Protein AF-A0A813IIT9-F1 (afdb_monomer_lite)

Foldseek 3Di:
DDDPLLVCLLVVVPVSNVVCVVLPCLVQQPPADPVRDGSLNNNVVVVPPVSNVLNVQQVVCCVPPVGSDLDPDPVLVVVVVVLVVVVVCCVPPVCVVCCVPCVPVVVVVVVVSVVVVVVSSVVSVDDPVPDPDDPRHNCPVVCPPCNPVLQDLLCNLVSVCVSVVVVLVVVCPPPPPLSVLVVLLVSLVVSLVVLVVVVVVLVVVVPDDPPPDDDPPPPPTSLDPPDSVSSVVSSVVVNVVSVVSNVVSVVVSVVVVVVVCVVVVVPVLVVCVVVLVVCVVDPCSVVDVVCSVPPRD

Structure (mmCIF, N/CA/C/O backbone):
data_AF-A0A813IIT9-F1
#
_entry.id   AF-A0A813IIT9-F1
#
loop_
_atom_site.group_PDB
_atom_site.id
_atom_site.type_symbol
_atom_site.label_atom_id
_atom_site.label_alt_id
_atom_site.label_comp_id
_atom_site.label_asym_id
_atom_site.label_entity_id
_atom_site.label_seq_id
_atom_site.pdbx_PDB_ins_code
_atom_site.Cartn_x
_atom_site.Cartn_y
_atom_site.Cartn_z
_atom_site.occupancy
_atom_site.B_iso_or_equiv
_atom_site.auth_seq_id
_atom_site.auth_comp_id
_atom_site.auth_asym_id
_atom_site.auth_atom_id
_atom_site.pdbx_PDB_model_num
ATOM 1 N N . GLY A 1 1 ? -9.693 -22.237 -2.635 1.00 72.12 1 GLY A N 1
ATOM 2 C CA . GLY A 1 1 ? -10.601 -21.136 -2.228 1.00 72.12 1 GLY A CA 1
ATOM 3 C C . GLY A 1 1 ? -10.451 -19.972 -3.195 1.00 72.12 1 GLY A C 1
ATOM 4 O O . GLY A 1 1 ? -9.500 -19.988 -3.959 1.00 72.12 1 GLY A O 1
ATOM 5 N N . MET A 1 2 ? -11.360 -18.988 -3.200 1.00 73.38 2 MET A N 1
ATOM 6 C CA . MET A 1 2 ? -11.239 -17.797 -4.066 1.00 73.38 2 MET A CA 1
ATOM 7 C C . MET A 1 2 ? -10.461 -16.677 -3.364 1.00 73.38 2 MET A C 1
ATOM 9 O O . MET A 1 2 ? -10.836 -16.265 -2.268 1.00 73.38 2 MET A O 1
ATOM 13 N N . THR A 1 3 ? -9.414 -16.156 -4.006 1.00 82.94 3 THR A N 1
ATOM 14 C CA . THR A 1 3 ? -8.659 -14.993 -3.500 1.00 82.94 3 THR A CA 1
ATOM 15 C C . THR A 1 3 ? -9.329 -13.670 -3.895 1.00 82.94 3 THR A C 1
ATOM 17 O O . THR A 1 3 ? -10.213 -13.633 -4.755 1.00 82.94 3 THR A O 1
ATOM 20 N N . ALA A 1 4 ? -8.904 -12.554 -3.295 1.00 83.69 4 ALA A N 1
ATOM 21 C CA . ALA A 1 4 ? -9.464 -11.230 -3.586 1.00 83.69 4 ALA A CA 1
ATOM 22 C C . ALA A 1 4 ? -9.394 -10.859 -5.083 1.00 83.69 4 ALA A C 1
ATOM 24 O O . ALA A 1 4 ? -10.328 -10.250 -5.609 1.00 83.69 4 ALA A O 1
ATOM 25 N N . ILE A 1 5 ? -8.339 -11.283 -5.793 1.00 86.62 5 ILE A N 1
ATOM 26 C CA . ILE A 1 5 ? -8.187 -11.010 -7.230 1.00 86.62 5 ILE A CA 1
ATOM 27 C C . ILE A 1 5 ? -9.164 -11.832 -8.087 1.00 86.62 5 ILE A C 1
ATOM 29 O O . ILE A 1 5 ? -9.685 -11.311 -9.073 1.00 86.62 5 ILE A O 1
ATOM 33 N N . HIS A 1 6 ? -9.515 -13.057 -7.668 1.00 84.62 6 HIS A N 1
ATOM 34 C CA . HIS A 1 6 ? -10.570 -13.852 -8.314 1.00 84.62 6 HIS A CA 1
ATOM 35 C C . HIS A 1 6 ? -11.928 -13.150 -8.201 1.00 84.62 6 HIS A C 1
ATOM 37 O O . HIS A 1 6 ? -12.656 -13.033 -9.187 1.00 84.62 6 HIS A O 1
ATOM 43 N N . TRP A 1 7 ? -12.251 -12.604 -7.024 1.00 86.69 7 TRP A N 1
ATOM 44 C CA . TRP A 1 7 ? -13.479 -11.833 -6.816 1.00 86.69 7 TRP A CA 1
ATOM 45 C C . TRP A 1 7 ? -13.509 -10.543 -7.636 1.00 86.69 7 TRP A C 1
ATOM 47 O O . TRP A 1 7 ? -14.533 -10.232 -8.252 1.00 86.69 7 TRP A O 1
ATOM 57 N N . ALA A 1 8 ? -12.391 -9.816 -7.690 1.00 87.69 8 ALA A N 1
ATOM 58 C CA . ALA A 1 8 ? -12.266 -8.612 -8.503 1.00 87.69 8 ALA A CA 1
ATOM 59 C C . ALA A 1 8 ? -12.446 -8.920 -9.998 1.00 87.69 8 ALA A C 1
ATOM 61 O O . ALA A 1 8 ? -13.165 -8.189 -10.680 1.00 87.69 8 ALA A O 1
ATOM 62 N N . ALA A 1 9 ? -11.886 -10.029 -10.494 1.00 87.88 9 ALA A N 1
ATOM 63 C CA . ALA A 1 9 ? -12.059 -10.489 -11.871 1.00 87.88 9 ALA A CA 1
ATOM 64 C C . ALA A 1 9 ? -13.505 -10.920 -12.168 1.00 87.88 9 ALA A C 1
ATOM 66 O O . ALA A 1 9 ? -14.088 -10.497 -13.169 1.00 87.88 9 ALA A O 1
ATOM 67 N N . LEU A 1 10 ? -14.119 -11.687 -11.262 1.00 86.19 10 LEU A N 1
ATOM 68 C CA . LEU A 1 10 ? -15.495 -12.170 -11.385 1.00 86.19 10 LEU A CA 1
ATOM 69 C C . LEU A 1 10 ? -16.506 -11.016 -11.421 1.00 86.19 10 LEU A C 1
ATOM 71 O O . LEU A 1 10 ? -17.405 -10.984 -12.263 1.00 86.19 10 LEU A O 1
ATOM 75 N N . LYS A 1 11 ? -16.353 -10.040 -10.520 1.00 85.69 11 LYS A N 1
ATOM 76 C CA . LYS A 1 11 ? -17.180 -8.824 -10.490 1.00 85.69 11 LYS A CA 1
ATOM 77 C C . LYS A 1 11 ? -16.752 -7.805 -11.544 1.00 85.69 11 LYS A C 1
ATOM 79 O O . LYS A 1 11 ? -17.521 -6.906 -11.877 1.00 85.69 11 LYS A O 1
ATOM 84 N N . GLY A 1 12 ? -15.562 -7.971 -12.116 1.00 85.25 12 GLY A N 1
ATOM 85 C CA . GLY A 1 12 ? -14.873 -7.070 -13.038 1.00 85.25 12 GLY A CA 1
ATOM 86 C C . GLY A 1 12 ? -14.740 -5.657 -12.491 1.00 85.25 12 GLY A C 1
ATOM 87 O O . GLY A 1 12 ? -15.134 -4.711 -13.167 1.00 85.25 12 GLY A O 1
ATOM 88 N N . HIS A 1 13 ? -14.246 -5.549 -11.261 1.00 89.19 13 HIS A N 1
ATOM 89 C CA . HIS A 1 13 ? -13.856 -4.292 -10.636 1.00 89.19 13 HIS A CA 1
ATOM 90 C C . HIS A 1 13 ? -12.410 -3.977 -11.014 1.00 89.19 13 HIS A C 1
ATOM 92 O O . HIS A 1 13 ? -11.472 -4.463 -10.388 1.00 89.19 13 HIS A O 1
ATOM 98 N N . GLU A 1 14 ? -12.250 -3.178 -12.065 1.00 85.88 14 GLU A N 1
ATOM 99 C CA . GLU A 1 14 ? -10.958 -2.893 -12.695 1.00 85.88 14 GLU A CA 1
ATOM 100 C C . GLU A 1 14 ? -9.991 -2.199 -11.739 1.00 85.88 14 GLU A C 1
ATOM 102 O O . GLU A 1 14 ? -8.884 -2.688 -11.540 1.00 85.88 14 GLU A O 1
ATOM 107 N N . GLN A 1 15 ? -10.441 -1.136 -11.065 1.00 83.44 15 GLN A N 1
ATOM 108 C CA . GLN A 1 15 ? -9.581 -0.376 -10.153 1.00 83.44 15 GLN A CA 1
ATOM 109 C C . GLN A 1 15 ? -9.121 -1.217 -8.957 1.00 83.44 15 GLN A C 1
ATOM 111 O O . GLN A 1 15 ? -8.001 -1.074 -8.476 1.00 83.44 15 GLN A O 1
ATOM 116 N N . VAL A 1 16 ? -9.987 -2.112 -8.473 1.00 84.31 16 VAL A N 1
ATOM 117 C CA . VAL A 1 16 ? -9.660 -3.003 -7.354 1.00 84.31 16 VAL A CA 1
ATOM 118 C C . VAL A 1 16 ? -8.644 -4.049 -7.798 1.00 84.31 16 VAL A C 1
ATOM 120 O O . VAL A 1 16 ? -7.700 -4.323 -7.068 1.00 84.31 16 VAL A O 1
ATOM 123 N N . ALA A 1 17 ? -8.802 -4.609 -8.998 1.00 85.31 17 ALA A N 1
ATOM 124 C CA . ALA A 1 17 ? -7.841 -5.557 -9.544 1.00 85.31 17 ALA A CA 1
ATOM 125 C C . ALA A 1 17 ? -6.466 -4.910 -9.767 1.00 85.31 17 ALA A C 1
ATOM 127 O O . ALA A 1 17 ? -5.463 -5.507 -9.398 1.00 85.31 17 ALA A O 1
ATOM 128 N N . GLU A 1 18 ? -6.411 -3.691 -10.310 1.00 82.12 18 GLU A N 1
ATOM 129 C CA . GLU A 1 18 ? -5.154 -2.949 -10.484 1.00 82.12 18 GLU A CA 1
ATOM 130 C C . GLU A 1 18 ? -4.467 -2.658 -9.153 1.00 82.12 18 GLU A C 1
ATOM 132 O O . GLU A 1 18 ? -3.283 -2.944 -8.998 1.00 82.12 18 GLU A O 1
ATOM 137 N N . MET A 1 19 ? -5.220 -2.180 -8.163 1.00 81.50 19 MET A N 1
ATOM 138 C CA . MET A 1 19 ? -4.689 -1.962 -6.820 1.00 81.50 19 MET A CA 1
ATOM 139 C C . MET A 1 19 ? -4.134 -3.261 -6.214 1.00 81.50 19 MET A C 1
ATOM 141 O O . MET A 1 19 ? -3.054 -3.256 -5.632 1.00 81.50 19 MET A O 1
ATOM 145 N N . LEU A 1 20 ? -4.828 -4.391 -6.379 1.00 80.50 20 LEU A N 1
ATOM 146 C CA . LEU A 1 20 ? -4.347 -5.688 -5.895 1.00 80.50 20 LEU A CA 1
ATOM 147 C C . LEU A 1 20 ? -3.052 -6.125 -6.599 1.00 80.50 20 LEU A C 1
ATOM 149 O O . LEU A 1 20 ? -2.147 -6.647 -5.945 1.00 80.50 20 LEU A O 1
ATOM 153 N N . LEU A 1 21 ? -2.933 -5.890 -7.908 1.00 79.44 21 LEU A N 1
ATOM 154 C CA . LEU A 1 21 ? -1.702 -6.154 -8.659 1.00 79.44 21 LEU A CA 1
ATOM 155 C C . LEU A 1 21 ? -0.545 -5.279 -8.162 1.00 79.44 21 LEU A C 1
ATOM 157 O O . LEU A 1 21 ? 0.554 -5.791 -7.955 1.00 79.44 21 LEU A O 1
ATOM 161 N N . ASP A 1 22 ? -0.804 -3.997 -7.895 1.00 73.12 22 ASP A N 1
ATOM 162 C CA . ASP A 1 22 ? 0.189 -3.058 -7.362 1.00 73.12 22 ASP A CA 1
ATOM 163 C C . ASP A 1 22 ? 0.720 -3.494 -5.987 1.00 73.12 22 ASP A C 1
ATOM 165 O O . ASP A 1 22 ? 1.901 -3.299 -5.681 1.00 73.12 22 ASP A O 1
ATOM 169 N N . VAL A 1 23 ? -0.133 -4.125 -5.176 1.00 70.62 23 VAL A N 1
ATOM 170 C CA . VAL A 1 23 ? 0.198 -4.672 -3.848 1.00 70.62 23 VAL A CA 1
ATOM 171 C C . VAL A 1 23 ? 0.996 -5.983 -3.932 1.00 70.62 23 VAL A C 1
ATOM 173 O O . VAL A 1 23 ? 1.542 -6.444 -2.933 1.00 70.62 23 VAL A O 1
ATOM 176 N N . GLY A 1 24 ? 1.155 -6.566 -5.121 1.00 69.06 24 GLY A N 1
ATOM 177 C CA . GLY A 1 24 ? 1.941 -7.784 -5.316 1.00 69.06 24 GLY A CA 1
ATOM 178 C C . GLY A 1 24 ? 1.105 -9.058 -5.379 1.00 69.06 24 GLY A C 1
ATOM 179 O O . GLY A 1 24 ? 1.658 -10.144 -5.255 1.00 69.06 24 GLY A O 1
ATOM 180 N N . ALA A 1 25 ? -0.200 -8.965 -5.652 1.00 71.19 25 ALA A N 1
ATOM 181 C CA . ALA A 1 25 ? -1.034 -10.136 -5.943 1.00 71.19 25 ALA A CA 1
ATOM 182 C C . ALA A 1 25 ? -0.732 -10.780 -7.315 1.00 71.19 25 ALA A C 1
ATOM 184 O O . ALA A 1 25 ? -1.555 -11.523 -7.844 1.00 71.19 25 ALA A O 1
ATOM 185 N N . VAL A 1 26 ? 0.416 -10.480 -7.924 1.00 70.88 26 VAL A N 1
ATOM 186 C CA . VAL A 1 26 ? 0.742 -10.916 -9.288 1.00 70.88 26 VAL A CA 1
ATOM 187 C C . VAL A 1 26 ? 1.113 -12.397 -9.317 1.00 70.88 26 VAL A C 1
ATOM 189 O O . VAL A 1 26 ? 0.678 -13.107 -10.214 1.00 70.88 26 VAL A O 1
ATOM 192 N N . GLU A 1 27 ? 1.759 -12.905 -8.266 1.00 70.44 27 GLU A N 1
ATOM 193 C CA . GLU A 1 27 ? 2.006 -14.346 -8.086 1.00 70.44 27 GLU A CA 1
ATOM 194 C C . GLU A 1 27 ? 0.705 -15.156 -7.943 1.00 70.44 27 GLU A C 1
ATOM 196 O O . GLU A 1 27 ? 0.655 -16.339 -8.266 1.00 70.44 27 GLU A O 1
ATOM 201 N N . LEU A 1 28 ? -0.385 -14.508 -7.516 1.00 74.44 28 LEU A N 1
ATOM 202 C CA . LEU A 1 28 ? -1.701 -15.132 -7.364 1.00 74.44 28 LEU A CA 1
ATOM 203 C C . LEU A 1 28 ? -2.490 -15.204 -8.682 1.00 74.44 28 LEU A C 1
ATOM 205 O O . LEU A 1 28 ? -3.610 -15.715 -8.678 1.00 74.44 28 LEU A O 1
ATOM 209 N N . LEU A 1 29 ? -1.948 -14.695 -9.796 1.00 79.94 29 LEU A N 1
ATOM 210 C CA . LEU A 1 29 ? -2.592 -14.781 -11.113 1.00 79.94 29 LEU A CA 1
ATOM 211 C C . LEU A 1 29 ? -2.565 -16.195 -11.701 1.00 79.94 29 LEU A C 1
ATOM 213 O O . LEU A 1 29 ? -3.466 -16.541 -12.466 1.00 79.94 29 LEU A O 1
ATOM 217 N N . ASP A 1 30 ? -1.571 -17.001 -11.330 1.00 80.62 30 ASP A N 1
ATOM 218 C CA . ASP A 1 30 ? -1.413 -18.371 -11.830 1.00 80.62 30 ASP A CA 1
ATOM 219 C C . ASP A 1 30 ? -2.082 -19.410 -10.915 1.00 80.62 30 ASP A C 1
ATOM 221 O O . ASP A 1 30 ? -2.209 -20.581 -11.275 1.00 80.62 30 ASP A O 1
ATOM 225 N N . VAL A 1 31 ? -2.542 -18.986 -9.734 1.00 80.69 31 VAL A N 1
ATOM 226 C CA . VAL A 1 31 ? -3.179 -19.865 -8.750 1.00 80.69 31 VAL A CA 1
ATOM 227 C C . VAL A 1 31 ? -4.651 -20.074 -9.121 1.00 80.69 31 VAL A C 1
ATOM 229 O O . VAL A 1 31 ? -5.384 -19.089 -9.216 1.00 80.69 31 VAL A O 1
ATOM 232 N N . PRO A 1 32 ? -5.115 -21.324 -9.298 1.00 81.25 32 PRO A N 1
ATOM 233 C CA . PRO A 1 32 ? -6.516 -21.607 -9.584 1.00 81.25 32 PRO A CA 1
ATOM 234 C C . PRO A 1 32 ? -7.401 -21.480 -8.337 1.00 81.25 32 PRO A C 1
ATOM 236 O O . PRO A 1 32 ? -6.974 -21.742 -7.206 1.00 81.25 32 PRO A O 1
ATOM 239 N N . ASP A 1 33 ? -8.667 -21.123 -8.545 1.00 81.12 33 ASP A N 1
ATOM 240 C CA . ASP A 1 33 ? -9.680 -21.133 -7.495 1.00 81.12 33 ASP A CA 1
ATOM 241 C C . ASP A 1 33 ? -10.191 -22.551 -7.160 1.00 81.12 33 ASP A C 1
ATOM 243 O O . ASP A 1 33 ? -9.679 -23.571 -7.620 1.00 81.12 33 ASP A O 1
ATOM 247 N N . ALA A 1 34 ? -11.223 -22.635 -6.312 1.00 76.19 34 ALA A N 1
ATOM 248 C CA . ALA A 1 34 ? -11.840 -23.912 -5.939 1.00 76.19 34 ALA A CA 1
ATOM 249 C C . ALA A 1 34 ? -12.567 -24.620 -7.102 1.00 76.19 34 ALA A C 1
ATOM 251 O O . ALA A 1 34 ? -12.833 -25.815 -7.003 1.00 76.19 34 ALA A O 1
ATOM 252 N N . ALA A 1 35 ? -12.897 -23.897 -8.173 1.00 77.88 35 ALA A N 1
ATOM 253 C CA . ALA A 1 35 ? -13.472 -24.443 -9.396 1.00 77.88 35 ALA A CA 1
ATOM 254 C C . ALA A 1 35 ? -12.396 -24.800 -10.442 1.00 77.88 35 ALA A C 1
ATOM 256 O O . ALA A 1 35 ? -12.731 -25.378 -11.473 1.00 77.88 35 ALA A O 1
ATOM 257 N N . GLY A 1 36 ? -11.119 -24.502 -10.172 1.00 83.56 36 GLY A N 1
ATOM 258 C CA . GLY A 1 36 ? -10.014 -24.686 -11.112 1.00 83.56 36 GLY A CA 1
ATOM 259 C C . GLY A 1 36 ? -9.818 -23.511 -12.076 1.00 83.56 36 GLY A C 1
ATOM 260 O O . GLY A 1 36 ? -8.966 -23.594 -12.959 1.00 83.56 36 GLY A O 1
ATOM 261 N N . ASP A 1 37 ? -10.576 -22.424 -11.920 1.00 85.75 37 ASP A N 1
ATOM 262 C CA . ASP A 1 37 ? -10.509 -21.252 -12.788 1.00 85.75 37 ASP A CA 1
ATOM 263 C C . ASP A 1 37 ? -9.445 -20.273 -12.277 1.00 85.75 37 ASP A C 1
ATOM 265 O O . ASP A 1 37 ? -9.405 -19.930 -11.095 1.00 85.75 37 ASP A O 1
ATOM 269 N N . THR A 1 38 ? -8.602 -19.765 -13.178 1.00 88.31 38 THR A N 1
ATOM 270 C CA . THR A 1 38 ? -7.680 -18.665 -12.859 1.00 88.31 38 THR A CA 1
ATOM 271 C C . THR A 1 38 ? -8.392 -17.309 -12.961 1.00 88.31 38 THR A C 1
ATOM 273 O O . THR A 1 38 ? -9.403 -17.180 -13.669 1.00 88.31 38 THR A O 1
ATOM 276 N N . PRO A 1 39 ? -7.863 -16.235 -12.341 1.00 87.06 39 PRO A N 1
ATOM 277 C CA . PRO A 1 39 ? -8.445 -14.893 -12.434 1.00 87.06 39 PRO A CA 1
ATOM 278 C C . PRO A 1 39 ? -8.595 -14.415 -13.886 1.00 87.06 39 PRO A C 1
ATOM 280 O O . PRO A 1 39 ? -9.538 -13.695 -14.218 1.00 87.06 39 PRO A O 1
ATOM 283 N N . ILE A 1 40 ? -7.701 -14.863 -14.772 1.00 89.06 40 ILE A N 1
ATOM 284 C CA . ILE A 1 40 ? -7.736 -14.568 -16.208 1.00 89.06 40 ILE A CA 1
ATOM 285 C C . ILE A 1 40 ? -8.942 -15.239 -16.869 1.00 89.06 40 ILE A C 1
ATOM 287 O O . ILE A 1 40 ? -9.679 -14.582 -17.606 1.00 89.06 40 ILE A O 1
ATOM 291 N N . VAL A 1 41 ? -9.195 -16.519 -16.573 1.00 89.19 41 VAL A N 1
ATOM 292 C CA . VAL A 1 41 ? -10.367 -17.251 -17.084 1.00 89.19 41 VAL A CA 1
ATOM 293 C C . VAL A 1 41 ? -11.663 -16.604 -16.587 1.00 89.19 41 VAL A C 1
ATOM 295 O O . VAL A 1 41 ? -12.597 -16.398 -17.368 1.00 89.19 41 VAL A O 1
ATOM 298 N N . LEU A 1 42 ? -11.701 -16.176 -15.322 1.00 88.19 42 LEU A N 1
ATOM 299 C CA . LEU A 1 42 ? -12.836 -15.443 -14.757 1.00 88.19 42 LEU A CA 1
ATOM 300 C C . LEU A 1 42 ? -13.084 -14.105 -15.474 1.00 88.19 42 LEU A C 1
ATOM 302 O O . LEU A 1 42 ? -14.227 -13.803 -15.835 1.00 88.19 42 LEU A O 1
ATOM 306 N N . ALA A 1 43 ? -12.029 -13.329 -15.738 1.00 89.56 43 ALA A N 1
ATOM 307 C CA . ALA A 1 43 ? -12.121 -12.066 -16.473 1.00 89.56 43 ALA A CA 1
ATOM 308 C C . ALA A 1 43 ? -12.564 -12.273 -17.935 1.00 89.56 43 ALA A C 1
ATOM 310 O O . ALA A 1 43 ? -13.395 -11.512 -18.448 1.00 89.56 43 ALA A O 1
ATOM 311 N N . MET A 1 44 ? -12.081 -13.341 -18.582 1.00 89.19 44 MET A N 1
ATOM 312 C CA . MET A 1 44 ? -12.493 -13.755 -19.928 1.00 89.19 44 MET A CA 1
ATOM 313 C C . MET A 1 44 ? -13.976 -14.120 -19.980 1.00 89.19 44 MET A C 1
ATOM 315 O O . MET A 1 44 ? -14.696 -13.663 -20.870 1.00 89.19 44 MET A O 1
ATOM 319 N N . ARG A 1 45 ? -14.467 -14.874 -18.991 1.00 87.38 45 ARG A N 1
ATOM 320 C CA . ARG A 1 45 ? -15.884 -15.249 -18.879 1.00 87.38 45 ARG A CA 1
ATOM 321 C C . ARG A 1 45 ? -16.788 -14.027 -18.712 1.00 87.38 45 ARG A C 1
ATOM 323 O O . ARG A 1 45 ? -17.861 -13.972 -19.311 1.00 87.38 45 ARG A O 1
ATOM 330 N N . LYS A 1 46 ? -16.328 -13.009 -17.975 1.00 86.62 46 LYS A N 1
ATOM 331 C CA . LYS A 1 46 ? -17.021 -11.714 -17.846 1.00 86.62 46 LYS A CA 1
ATOM 332 C C . LYS A 1 46 ? -16.901 -10.829 -19.102 1.00 86.62 46 LYS A C 1
ATOM 334 O O . LYS A 1 46 ? -17.521 -9.769 -19.162 1.00 86.62 46 LYS A O 1
ATOM 339 N N . LYS A 1 47 ? -16.109 -11.238 -20.102 1.00 87.44 47 LYS A N 1
ATOM 340 C CA . LYS A 1 47 ? -15.773 -10.471 -21.316 1.00 87.44 47 LYS A CA 1
ATOM 341 C C . LYS A 1 47 ? -15.109 -9.119 -21.024 1.00 87.44 47 LYS A C 1
ATOM 343 O O . LYS A 1 47 ? -15.192 -8.204 -21.844 1.00 87.44 47 LYS A O 1
ATOM 348 N N . ASN A 1 48 ? -14.425 -8.985 -19.884 1.00 87.62 48 ASN A N 1
ATOM 349 C CA . ASN A 1 48 ? -13.691 -7.764 -19.577 1.00 87.62 48 ASN A CA 1
ATOM 350 C C . ASN A 1 48 ? -12.296 -7.801 -20.220 1.00 87.62 48 ASN A C 1
ATOM 352 O O . ASN A 1 48 ? -11.328 -8.270 -19.625 1.00 87.62 48 ASN A O 1
ATOM 356 N N . ARG A 1 49 ? -12.205 -7.286 -21.450 1.00 87.75 49 ARG A N 1
ATOM 357 C CA . ARG A 1 49 ? -10.957 -7.228 -22.230 1.00 87.75 49 ARG A CA 1
ATOM 358 C C . ARG A 1 49 ? -9.851 -6.432 -21.541 1.00 87.75 49 ARG A C 1
ATOM 360 O O . ARG A 1 49 ? -8.686 -6.778 -21.702 1.00 87.75 49 ARG A O 1
ATOM 367 N N . TYR A 1 50 ? -10.215 -5.387 -20.800 1.00 88.44 50 TYR A N 1
ATOM 368 C CA . TYR A 1 50 ? -9.251 -4.533 -20.117 1.00 88.44 50 TYR A CA 1
ATOM 369 C C . TYR A 1 50 ? -8.492 -5.318 -19.044 1.00 88.44 50 TYR A C 1
ATOM 371 O O . TYR A 1 50 ? -7.266 -5.359 -19.071 1.00 88.44 50 TYR A O 1
ATOM 379 N N . LEU A 1 51 ? -9.223 -6.035 -18.183 1.00 87.25 51 LEU A N 1
ATOM 380 C CA . LEU A 1 51 ? -8.637 -6.877 -17.132 1.00 87.25 51 LEU A CA 1
ATOM 381 C C . LEU A 1 51 ? -7.774 -8.010 -17.677 1.00 87.25 51 LEU A C 1
ATOM 383 O O . LEU A 1 51 ? -6.718 -8.313 -17.138 1.00 87.25 51 LEU A O 1
ATOM 387 N N . VAL A 1 52 ? -8.212 -8.640 -18.762 1.00 88.94 52 VAL A N 1
ATOM 388 C CA . VAL A 1 52 ? -7.431 -9.708 -19.394 1.00 88.94 52 VAL A CA 1
ATOM 389 C C . VAL A 1 52 ? -6.104 -9.154 -19.908 1.00 88.94 52 VAL A C 1
ATOM 391 O O . VAL A 1 52 ? -5.052 -9.759 -19.708 1.00 88.94 52 VAL A O 1
ATOM 394 N N . MET A 1 53 ? -6.143 -7.976 -20.536 1.00 87.00 53 MET A N 1
ATOM 395 C CA . MET A 1 53 ? -4.939 -7.329 -21.037 1.00 87.00 53 MET A CA 1
ATOM 396 C C . MET A 1 53 ? -4.025 -6.869 -19.898 1.00 87.00 53 MET A C 1
ATOM 398 O O . MET A 1 53 ? -2.811 -7.019 -20.018 1.00 87.00 53 MET A O 1
ATOM 402 N N . SER A 1 54 ? -4.572 -6.357 -18.790 1.00 84.69 54 SER A N 1
ATOM 403 C CA . SER A 1 54 ? -3.771 -5.954 -17.631 1.00 84.69 54 SER A CA 1
ATOM 404 C C . SER A 1 54 ? -3.120 -7.152 -16.933 1.00 84.69 54 SER A C 1
ATOM 406 O O . SER A 1 54 ? -1.928 -7.090 -16.642 1.00 84.69 54 SER A O 1
ATOM 408 N N . PHE A 1 55 ? -3.831 -8.270 -16.760 1.00 87.69 55 PHE A N 1
ATOM 409 C CA . PHE A 1 55 ? -3.267 -9.491 -16.175 1.00 87.69 55 PHE A CA 1
ATOM 410 C C . PHE A 1 55 ? -2.138 -10.081 -17.024 1.00 87.69 55 PHE A C 1
ATOM 412 O O . PHE A 1 55 ? -1.051 -10.321 -16.502 1.00 87.69 55 PHE A O 1
ATOM 419 N N . HIS A 1 56 ? -2.338 -10.235 -18.337 1.00 87.44 56 HIS A N 1
ATOM 420 C CA . HIS A 1 56 ? -1.275 -10.724 -19.221 1.00 87.44 56 HIS A CA 1
ATOM 421 C C . HIS A 1 56 ? -0.089 -9.767 -19.305 1.00 87.44 56 HIS A C 1
ATOM 423 O O . HIS A 1 56 ? 1.060 -10.206 -19.345 1.00 87.44 56 HIS A O 1
ATOM 429 N N . LYS A 1 57 ? -0.351 -8.455 -19.300 1.00 83.94 57 LYS A N 1
ATOM 430 C CA . LYS A 1 57 ? 0.701 -7.445 -19.219 1.00 83.94 57 LYS A CA 1
ATOM 431 C C . LYS A 1 57 ? 1.535 -7.661 -17.952 1.00 83.94 57 LYS A C 1
ATOM 433 O O . LYS A 1 57 ? 2.751 -7.764 -18.057 1.00 83.94 57 LYS A O 1
ATOM 438 N N . CYS A 1 58 ? 0.906 -7.771 -16.784 1.00 79.31 58 CYS A N 1
ATOM 439 C CA . CYS A 1 58 ? 1.612 -7.980 -15.520 1.00 79.31 58 CYS A CA 1
ATOM 440 C C . CYS A 1 58 ? 2.402 -9.297 -15.486 1.00 79.31 58 CYS A C 1
ATOM 442 O O . CYS A 1 58 ? 3.550 -9.273 -15.053 1.00 79.31 58 CYS A O 1
ATOM 444 N N . GLN A 1 59 ? 1.858 -10.402 -16.011 1.00 82.81 59 GLN A N 1
ATOM 445 C CA . GLN A 1 59 ? 2.594 -11.670 -16.148 1.00 82.81 59 GLN A CA 1
ATOM 446 C C . GLN A 1 59 ? 3.843 -11.514 -17.026 1.00 82.81 59 GLN A C 1
ATOM 448 O O . GLN A 1 59 ? 4.929 -11.957 -16.659 1.00 82.81 59 GLN A O 1
ATOM 453 N N . LEU A 1 60 ? 3.707 -10.845 -18.175 1.00 81.31 60 LEU A N 1
ATOM 454 C CA . LEU A 1 60 ? 4.820 -10.616 -19.093 1.00 81.31 60 LEU A CA 1
ATOM 455 C C . LEU A 1 60 ? 5.911 -9.749 -18.449 1.00 81.31 60 LEU A C 1
ATOM 457 O O . LEU A 1 60 ? 7.095 -10.052 -18.581 1.00 81.31 60 LEU A O 1
ATOM 461 N N . PHE A 1 61 ? 5.525 -8.682 -17.745 1.00 75.56 61 PHE A N 1
ATOM 462 C CA . PHE A 1 61 ? 6.476 -7.826 -17.033 1.00 75.56 61 PHE A CA 1
ATOM 463 C C . PHE A 1 61 ? 7.170 -8.574 -15.893 1.00 75.56 61 PHE A C 1
ATOM 465 O O . PHE A 1 61 ? 8.389 -8.465 -15.765 1.00 75.56 61 PHE A O 1
ATOM 472 N N . GLN A 1 62 ? 6.433 -9.385 -15.130 1.00 76.50 62 GLN A N 1
ATOM 473 C CA . GLN A 1 62 ? 7.017 -10.218 -14.082 1.00 76.50 62 GLN A CA 1
ATOM 474 C C . GLN A 1 62 ? 8.008 -11.234 -14.660 1.00 76.50 62 GLN A C 1
ATOM 476 O O . GLN A 1 62 ? 9.095 -11.391 -14.112 1.00 76.50 62 GLN A O 1
ATOM 481 N N . PHE A 1 63 ? 7.690 -11.857 -15.796 1.00 77.25 63 PHE A N 1
ATOM 482 C CA . PHE A 1 63 ? 8.593 -12.785 -16.476 1.00 77.25 63 PHE A CA 1
ATOM 483 C C . PHE A 1 63 ? 9.855 -12.101 -17.030 1.00 77.25 63 PHE A C 1
ATOM 485 O O . PHE A 1 63 ? 10.954 -12.627 -16.886 1.00 77.25 63 PHE A O 1
ATOM 492 N N . LEU A 1 64 ? 9.719 -10.926 -17.656 1.00 71.62 64 LEU A N 1
ATOM 493 C CA . LEU A 1 64 ? 10.840 -10.222 -18.294 1.00 71.62 64 LEU A CA 1
ATOM 494 C C . LEU A 1 64 ? 11.758 -9.501 -17.302 1.00 71.62 64 LEU A C 1
ATOM 496 O O . LEU A 1 64 ? 12.972 -9.488 -17.487 1.00 71.62 64 LEU A O 1
ATOM 500 N N . PHE A 1 65 ? 11.183 -8.852 -16.290 1.00 68.62 65 PHE A N 1
ATOM 501 C CA . PHE A 1 65 ? 11.897 -7.914 -15.419 1.00 68.62 65 PHE A CA 1
ATOM 502 C C . PHE A 1 65 ? 11.887 -8.328 -13.943 1.00 68.62 65 PHE A C 1
ATOM 504 O O . PHE A 1 65 ? 12.436 -7.607 -13.111 1.00 68.62 65 PHE A O 1
ATOM 511 N N . GLY A 1 66 ? 11.242 -9.447 -13.588 1.00 64.88 66 GLY A N 1
ATOM 512 C CA . GLY A 1 66 ? 11.092 -9.885 -12.196 1.00 64.88 66 GLY A CA 1
ATOM 513 C C . GLY A 1 66 ? 10.194 -8.972 -11.351 1.00 64.88 66 GLY A C 1
ATOM 514 O O . GLY A 1 66 ? 10.157 -9.109 -10.132 1.00 64.88 66 GLY A O 1
ATOM 515 N N . ARG A 1 67 ? 9.488 -8.013 -11.970 1.00 64.06 67 ARG A N 1
ATOM 516 C CA . ARG A 1 67 ? 8.580 -7.065 -11.306 1.00 64.06 67 ARG A CA 1
ATOM 517 C C . ARG A 1 67 ? 7.323 -6.836 -12.147 1.00 64.06 67 ARG A C 1
ATOM 519 O O . ARG A 1 67 ? 7.421 -6.787 -13.370 1.00 64.06 67 ARG A O 1
ATOM 526 N N . PRO A 1 68 ? 6.154 -6.637 -11.518 1.00 60.22 68 PRO A N 1
ATOM 527 C CA . PRO A 1 68 ? 4.891 -6.530 -12.246 1.00 60.22 68 PRO A CA 1
ATOM 528 C C . PRO A 1 68 ? 4.682 -5.196 -12.979 1.00 60.22 68 PRO A C 1
ATOM 530 O O . PRO A 1 68 ? 3.870 -5.119 -13.903 1.00 60.22 68 PRO A O 1
ATOM 533 N N . HIS A 1 69 ? 5.425 -4.149 -12.611 1.00 63.53 69 HIS A N 1
ATOM 534 C CA . HIS A 1 69 ? 5.340 -2.808 -13.189 1.00 63.53 69 HIS A CA 1
ATOM 535 C C . HIS A 1 69 ? 6.738 -2.188 -13.343 1.00 63.53 69 HIS A C 1
ATOM 537 O O . HIS A 1 69 ? 7.515 -2.133 -12.394 1.00 63.53 69 HIS A O 1
ATOM 543 N N . LEU A 1 70 ? 7.056 -1.698 -14.549 1.00 58.16 70 LEU A N 1
ATOM 544 C CA . LEU A 1 70 ? 8.310 -0.980 -14.836 1.00 58.16 70 LEU A CA 1
ATOM 545 C C . LEU A 1 70 ? 8.259 0.459 -14.291 1.00 58.16 70 LEU A C 1
ATOM 547 O O . LEU A 1 70 ? 9.216 0.971 -13.724 1.00 58.16 70 LEU A O 1
ATOM 551 N N . SER A 1 71 ? 7.107 1.111 -14.462 1.00 62.41 71 SER A N 1
ATOM 552 C CA . SER A 1 71 ? 6.772 2.408 -13.876 1.00 62.41 71 SER A CA 1
ATOM 553 C C . SER A 1 71 ? 5.250 2.589 -13.860 1.00 62.41 71 SER A C 1
ATOM 555 O O . SER A 1 71 ? 4.561 2.178 -14.800 1.00 62.41 71 SER A O 1
ATOM 557 N N . HIS A 1 72 ? 4.720 3.206 -12.798 1.00 62.59 72 HIS A N 1
ATOM 558 C CA . HIS A 1 72 ? 3.286 3.539 -12.683 1.00 62.59 72 HIS A CA 1
ATOM 559 C C . HIS A 1 72 ? 2.899 4.670 -13.656 1.00 62.59 72 HIS A C 1
ATOM 561 O O . HIS A 1 72 ? 1.794 4.719 -14.189 1.00 62.59 72 HIS A O 1
ATOM 567 N N . ASN A 1 73 ? 3.863 5.538 -13.980 1.00 67.75 73 ASN A N 1
ATOM 568 C CA . ASN A 1 73 ? 3.672 6.673 -14.874 1.00 67.75 73 ASN A CA 1
ATOM 569 C C . ASN A 1 73 ? 3.634 6.242 -16.345 1.00 67.75 73 ASN A C 1
ATOM 571 O O . ASN A 1 73 ? 4.630 5.785 -16.908 1.00 67.75 73 ASN A O 1
ATOM 575 N N . HIS A 1 74 ? 2.513 6.505 -17.017 1.00 70.00 74 HIS A N 1
ATOM 576 C CA . HIS A 1 74 ? 2.365 6.247 -18.453 1.00 70.00 74 HIS A CA 1
ATOM 577 C C . HIS A 1 74 ? 3.459 6.935 -19.296 1.00 70.00 74 HIS A C 1
ATOM 579 O O . HIS A 1 74 ? 3.979 6.351 -20.245 1.00 70.00 74 HIS A O 1
ATOM 585 N N . PHE A 1 75 ? 3.875 8.141 -18.895 1.00 72.62 75 PHE A N 1
ATOM 586 C CA . PHE A 1 75 ? 4.948 8.901 -19.543 1.00 72.62 75 PHE A CA 1
ATOM 587 C C . PHE A 1 75 ? 6.311 8.207 -19.497 1.00 72.62 75 PHE A C 1
ATOM 589 O O . PHE A 1 75 ? 7.057 8.277 -20.469 1.00 72.62 75 PHE A O 1
ATOM 596 N N . ALA A 1 76 ? 6.632 7.518 -18.401 1.00 72.06 76 ALA A N 1
ATOM 597 C CA . ALA A 1 76 ? 7.903 6.813 -18.283 1.00 72.06 76 ALA A CA 1
ATOM 598 C C . ALA A 1 76 ? 7.937 5.593 -19.217 1.00 72.06 76 ALA A C 1
ATOM 600 O O . ALA A 1 76 ? 8.927 5.384 -19.912 1.00 72.06 76 ALA A O 1
ATOM 601 N N . ASN A 1 77 ? 6.824 4.865 -19.346 1.00 73.69 77 ASN A N 1
ATOM 602 C CA . ASN A 1 77 ? 6.714 3.771 -20.316 1.00 73.69 77 ASN A CA 1
ATOM 603 C C . ASN A 1 77 ? 6.780 4.273 -21.776 1.00 73.69 77 ASN A C 1
ATOM 605 O O . ASN A 1 77 ? 7.442 3.655 -22.609 1.00 73.69 77 ASN A O 1
ATOM 609 N N . LEU A 1 78 ? 6.152 5.415 -22.089 1.00 78.25 78 LEU A N 1
ATOM 610 C CA . LEU A 1 78 ? 6.264 6.054 -23.410 1.00 78.25 78 LEU A CA 1
ATOM 611 C C . LEU A 1 78 ? 7.697 6.490 -23.722 1.00 78.25 78 LEU A C 1
ATOM 613 O O . LEU A 1 78 ? 8.153 6.326 -24.851 1.00 78.25 78 LEU A O 1
ATOM 617 N N . PHE A 1 79 ? 8.414 7.012 -22.728 1.00 80.44 79 PHE A N 1
ATOM 618 C CA . PHE A 1 79 ? 9.806 7.421 -22.878 1.00 80.44 79 PHE A CA 1
ATOM 619 C C . PHE A 1 79 ? 10.717 6.236 -23.224 1.00 80.44 79 PHE A C 1
ATOM 621 O O . PHE A 1 79 ? 11.528 6.346 -24.140 1.00 80.44 79 PHE A O 1
ATOM 628 N N . VAL A 1 80 ? 10.526 5.076 -22.585 1.00 76.12 80 VAL A N 1
ATOM 629 C CA . VAL A 1 80 ? 11.241 3.835 -22.946 1.00 76.12 80 VAL A CA 1
ATOM 630 C C . VAL A 1 80 ? 10.928 3.411 -24.369 1.00 76.12 80 VAL A C 1
ATOM 632 O O . VAL A 1 80 ? 11.842 3.107 -25.130 1.00 76.12 80 VAL A O 1
ATOM 635 N N . GLY A 1 81 ? 9.645 3.414 -24.744 1.00 80.69 81 GLY A N 1
ATOM 636 C CA . GLY A 1 81 ? 9.228 3.088 -26.106 1.00 80.69 81 GLY A CA 1
ATOM 637 C C . GLY A 1 81 ? 9.867 4.021 -27.136 1.00 80.69 81 GLY A C 1
ATOM 638 O O . GLY A 1 81 ? 10.364 3.564 -28.163 1.00 80.69 81 GLY A O 1
ATOM 639 N N . PHE A 1 82 ? 9.931 5.318 -26.831 1.00 84.69 82 PHE A N 1
ATOM 640 C CA . PHE A 1 82 ? 10.578 6.315 -27.676 1.00 84.69 82 PHE A CA 1
ATOM 641 C C . PHE A 1 82 ? 12.092 6.096 -27.774 1.00 84.69 82 PHE A C 1
ATOM 643 O O . PHE A 1 82 ? 12.630 6.110 -28.880 1.00 84.69 82 PHE A O 1
ATOM 650 N N . ILE A 1 83 ? 12.792 5.845 -26.664 1.00 82.19 83 ILE A N 1
ATOM 651 C CA . ILE A 1 83 ? 14.229 5.537 -26.690 1.00 82.19 83 ILE A CA 1
ATOM 652 C C . ILE A 1 83 ? 14.495 4.256 -27.487 1.00 82.19 83 ILE A C 1
ATOM 654 O O . ILE A 1 83 ? 15.345 4.265 -28.374 1.00 82.19 83 ILE A O 1
ATOM 658 N N . ALA A 1 84 ? 13.740 3.182 -27.242 1.00 83.19 84 ALA A N 1
ATOM 659 C CA . ALA A 1 84 ? 13.880 1.923 -27.970 1.00 83.19 84 ALA A CA 1
ATOM 660 C C . ALA A 1 84 ? 13.644 2.105 -29.478 1.00 83.19 84 ALA A C 1
ATOM 662 O O . ALA A 1 84 ? 14.400 1.572 -30.291 1.00 83.19 84 ALA A O 1
ATOM 663 N N . PHE A 1 85 ? 12.650 2.914 -29.859 1.00 88.75 85 PHE A N 1
ATOM 664 C CA . PHE A 1 85 ? 12.401 3.273 -31.253 1.00 88.75 85 PHE A CA 1
ATOM 665 C C . PHE A 1 85 ? 13.580 4.038 -31.872 1.00 88.75 85 PHE A C 1
ATOM 667 O O . PHE A 1 85 ? 14.041 3.671 -32.950 1.00 88.75 85 PHE A O 1
ATOM 674 N N . ASN A 1 86 ? 14.123 5.050 -31.185 1.00 85.12 86 ASN A N 1
ATOM 675 C CA . ASN A 1 86 ? 15.282 5.808 -31.672 1.00 85.12 86 ASN A CA 1
ATOM 676 C C . ASN A 1 86 ? 16.536 4.930 -31.811 1.00 85.12 86 ASN A C 1
ATOM 678 O O . ASN A 1 86 ? 17.254 5.047 -32.804 1.00 85.12 86 ASN A O 1
ATOM 682 N N . ILE A 1 87 ? 16.775 4.021 -30.860 1.00 84.44 87 ILE A N 1
ATOM 683 C CA . ILE A 1 87 ? 17.859 3.031 -30.939 1.00 84.44 87 ILE A CA 1
ATOM 684 C C . ILE A 1 87 ? 17.654 2.112 -32.147 1.00 84.44 87 ILE A C 1
ATOM 686 O O . ILE A 1 87 ? 18.592 1.901 -32.912 1.00 84.44 87 ILE A O 1
ATOM 690 N N . GLY A 1 88 ? 16.434 1.612 -32.362 1.00 86.06 88 GLY A N 1
ATOM 691 C CA . GLY A 1 88 ? 16.102 0.759 -33.504 1.00 86.06 88 GLY A CA 1
ATOM 692 C C . GLY A 1 88 ? 16.304 1.458 -34.850 1.00 86.06 88 GLY A C 1
ATOM 693 O O . GLY A 1 88 ? 16.944 0.903 -35.741 1.00 86.06 88 GLY A O 1
ATOM 694 N N . VAL A 1 89 ? 15.826 2.699 -34.989 1.00 87.81 89 VAL A N 1
ATOM 695 C CA . VAL A 1 89 ? 16.018 3.510 -36.205 1.00 87.81 89 VAL A CA 1
ATOM 696 C C . VAL A 1 89 ? 17.500 3.764 -36.459 1.00 87.81 89 VAL A C 1
ATOM 698 O O . VAL A 1 89 ? 17.974 3.585 -37.580 1.00 87.81 89 VAL A O 1
ATOM 701 N N . PHE A 1 90 ? 18.259 4.131 -35.428 1.00 85.19 90 PHE A N 1
ATOM 702 C CA . PHE A 1 90 ? 19.690 4.348 -35.581 1.00 85.19 90 PHE A CA 1
ATOM 703 C C . PHE A 1 90 ? 20.421 3.067 -35.990 1.00 85.19 90 PHE A C 1
ATOM 705 O O . PHE A 1 90 ? 21.197 3.095 -36.940 1.00 85.19 90 PHE A O 1
ATOM 712 N N . ALA A 1 91 ? 20.145 1.943 -35.326 1.00 83.12 91 ALA A N 1
ATOM 713 C CA . ALA A 1 91 ? 20.813 0.672 -35.585 1.00 83.12 91 ALA A CA 1
ATOM 714 C C . ALA A 1 91 ? 20.496 0.098 -36.976 1.00 83.12 91 ALA A C 1
ATOM 716 O O . ALA A 1 91 ? 21.386 -0.447 -37.624 1.00 83.12 91 ALA A O 1
ATOM 717 N N . LEU A 1 92 ? 19.250 0.220 -37.444 1.00 85.06 92 LEU A N 1
ATOM 718 C CA . LEU A 1 92 ? 18.810 -0.393 -38.702 1.00 85.06 92 LEU A CA 1
ATOM 719 C C . LEU A 1 92 ? 18.983 0.516 -39.922 1.00 85.06 92 LEU A C 1
ATOM 721 O O . LEU A 1 92 ? 19.223 0.012 -41.015 1.00 85.06 92 LEU A O 1
ATOM 725 N N . VAL A 1 93 ? 18.854 1.836 -39.757 1.00 85.19 93 VAL A N 1
ATOM 726 C CA . VAL A 1 93 ? 18.813 2.779 -40.888 1.00 85.19 93 VAL A CA 1
ATOM 727 C C . VAL A 1 93 ? 20.097 3.598 -40.997 1.00 85.19 93 VAL A C 1
ATOM 729 O O . VAL A 1 93 ? 20.653 3.712 -42.086 1.00 85.19 93 VAL A O 1
ATOM 732 N N . LEU A 1 94 ? 20.596 4.164 -39.893 1.00 80.06 94 LEU A N 1
ATOM 733 C CA . LEU A 1 94 ? 21.733 5.096 -39.937 1.00 80.06 94 LEU A CA 1
ATOM 734 C C . LEU A 1 94 ? 23.092 4.398 -39.782 1.00 80.06 94 LEU A C 1
ATOM 736 O O . LEU A 1 94 ? 24.037 4.713 -40.508 1.00 80.06 94 LEU A O 1
ATOM 740 N N . ALA A 1 95 ? 23.202 3.446 -38.856 1.00 79.88 95 ALA A N 1
ATOM 741 C CA . ALA A 1 95 ? 24.445 2.750 -38.542 1.00 79.88 95 ALA A CA 1
ATOM 742 C C . ALA A 1 95 ? 25.086 2.046 -39.756 1.00 79.88 95 ALA A C 1
ATOM 744 O O . ALA A 1 95 ? 26.275 2.282 -39.980 1.00 79.88 95 ALA A O 1
ATOM 745 N N . PRO A 1 96 ? 24.367 1.261 -40.589 1.00 82.69 96 PRO A N 1
ATOM 746 C CA . PRO A 1 96 ? 24.992 0.583 -41.728 1.00 82.69 96 PRO A CA 1
ATOM 747 C C . PRO A 1 96 ? 25.539 1.543 -42.799 1.00 82.69 96 PRO A C 1
ATOM 749 O O . PRO A 1 96 ? 26.488 1.189 -43.493 1.00 82.69 96 PRO A O 1
ATOM 752 N N . GLY A 1 97 ? 25.002 2.764 -42.914 1.00 81.25 97 GLY A N 1
ATOM 753 C CA . GLY A 1 97 ? 25.481 3.762 -43.879 1.00 81.25 97 GLY A CA 1
ATOM 754 C C . GLY A 1 97 ? 26.708 4.557 -43.417 1.00 81.25 97 GLY A C 1
ATOM 755 O O . GLY A 1 97 ? 27.501 5.006 -44.242 1.00 81.25 97 GLY A O 1
ATOM 756 N N . ILE A 1 98 ? 26.881 4.734 -42.104 1.00 79.88 98 ILE A N 1
ATOM 757 C CA . ILE A 1 98 ? 27.913 5.613 -41.520 1.00 79.88 98 ILE A CA 1
ATOM 758 C C . ILE A 1 98 ? 29.083 4.805 -40.935 1.00 79.88 98 ILE A C 1
ATOM 760 O O . ILE A 1 98 ? 30.203 5.309 -40.838 1.00 79.88 98 ILE A O 1
ATOM 764 N N . ALA A 1 99 ? 28.861 3.535 -40.578 1.00 75.75 99 ALA A N 1
ATOM 765 C CA . ALA A 1 99 ? 29.867 2.699 -39.924 1.00 75.75 99 ALA A CA 1
ATOM 766 C C . ALA A 1 99 ? 31.151 2.514 -40.752 1.00 75.75 99 ALA A C 1
ATOM 768 O O . ALA A 1 99 ? 32.231 2.413 -40.175 1.00 75.75 99 ALA A O 1
ATOM 769 N N . ALA A 1 100 ? 31.051 2.507 -42.086 1.00 79.50 100 ALA A N 1
ATOM 770 C CA . ALA A 1 100 ? 32.206 2.345 -42.968 1.00 79.50 100 ALA A CA 1
ATOM 771 C C . ALA A 1 100 ? 33.077 3.611 -43.081 1.00 79.50 100 ALA A C 1
ATOM 773 O O . ALA A 1 100 ? 34.282 3.503 -43.289 1.00 79.50 100 ALA A O 1
ATOM 774 N N . SER A 1 101 ? 32.487 4.805 -42.950 1.00 84.12 101 SER A N 1
ATOM 775 C CA . SER A 1 101 ? 33.187 6.086 -43.126 1.00 84.12 101 SER A CA 1
ATOM 776 C C . SER A 1 101 ? 33.696 6.666 -41.807 1.00 84.12 101 SER A C 1
ATOM 778 O O . SER A 1 101 ? 34.826 7.147 -41.738 1.00 84.12 101 SER A O 1
ATOM 780 N N . HIS A 1 102 ? 32.890 6.595 -40.745 1.00 84.25 102 HIS A N 1
ATOM 781 C CA . HIS A 1 102 ? 33.211 7.173 -39.440 1.00 84.25 102 HIS A CA 1
ATOM 782 C C . HIS A 1 102 ? 32.760 6.255 -38.290 1.00 84.25 102 HIS A C 1
ATOM 784 O O . HIS A 1 102 ? 31.785 6.557 -37.592 1.00 84.25 102 HIS A O 1
ATOM 790 N N . PRO A 1 103 ? 33.490 5.154 -38.025 1.00 84.25 103 PRO A N 1
ATOM 791 C CA . PRO A 1 103 ? 33.124 4.194 -36.979 1.00 84.25 103 PRO A CA 1
ATOM 792 C C . PRO A 1 103 ? 33.124 4.813 -35.570 1.00 84.25 103 PRO A C 1
ATOM 794 O O . PRO A 1 103 ? 32.332 4.416 -34.716 1.00 84.25 103 PRO A O 1
ATOM 797 N N . GLY A 1 104 ? 33.959 5.832 -35.328 1.00 86.81 104 GLY A N 1
ATOM 798 C CA . GLY A 1 104 ? 34.035 6.523 -34.038 1.00 86.81 104 GLY A CA 1
ATOM 799 C C . GLY A 1 104 ? 32.732 7.224 -33.638 1.00 86.81 104 GLY A C 1
ATOM 800 O O . GLY A 1 104 ? 32.343 7.169 -32.476 1.00 86.81 104 GLY A O 1
ATOM 801 N N . THR A 1 105 ? 32.016 7.830 -34.588 1.00 85.12 105 THR A N 1
ATOM 802 C CA . THR A 1 105 ? 30.751 8.532 -34.308 1.00 85.12 105 THR A CA 1
ATOM 803 C C . THR A 1 105 ? 29.654 7.557 -33.888 1.00 85.12 105 THR A C 1
ATOM 805 O O . THR A 1 105 ? 28.901 7.834 -32.956 1.00 85.12 105 THR A O 1
ATOM 808 N N . VAL A 1 106 ? 29.596 6.390 -34.538 1.00 85.56 106 VAL A N 1
ATOM 809 C CA . VAL A 1 106 ? 28.644 5.321 -34.201 1.00 85.56 106 VAL A CA 1
ATOM 810 C C . VAL A 1 106 ? 28.936 4.766 -32.807 1.00 85.56 106 VAL A C 1
ATOM 812 O O . VAL A 1 106 ? 28.014 4.617 -32.005 1.00 85.56 106 VAL A O 1
ATOM 815 N N . LEU A 1 107 ? 30.216 4.543 -32.487 1.00 86.31 107 LEU A N 1
ATOM 816 C CA . LEU A 1 107 ? 30.647 4.108 -31.158 1.00 86.31 107 LEU A CA 1
ATOM 817 C C . LEU A 1 107 ? 30.242 5.111 -30.074 1.00 86.31 107 LEU A C 1
ATOM 819 O O . LEU A 1 107 ? 29.539 4.719 -29.148 1.00 86.31 107 LEU A O 1
ATOM 823 N N . TRP A 1 108 ? 30.591 6.395 -30.204 1.00 89.12 108 TRP A N 1
ATOM 824 C CA . TRP A 1 108 ? 30.239 7.415 -29.206 1.00 89.12 108 TRP A CA 1
ATOM 825 C C . TRP A 1 108 ? 28.732 7.575 -29.015 1.00 89.12 108 TRP A C 1
ATOM 827 O O . TRP A 1 108 ? 28.269 7.659 -27.878 1.00 89.12 108 TRP A O 1
ATOM 837 N N . TRP A 1 109 ? 27.960 7.569 -30.103 1.00 86.38 109 TRP A N 1
ATOM 838 C CA . TRP A 1 109 ? 26.502 7.642 -30.024 1.00 86.38 109 TRP A CA 1
ATOM 839 C C . TRP A 1 109 ? 25.915 6.425 -29.297 1.00 86.38 109 TRP A C 1
ATOM 841 O O . TRP A 1 109 ? 25.086 6.582 -28.401 1.00 86.38 109 TRP A O 1
ATOM 851 N N . SER A 1 110 ? 26.393 5.218 -29.623 1.00 86.19 110 SER A N 1
ATOM 852 C CA . SER A 1 110 ? 25.948 3.978 -28.975 1.00 86.19 110 SER A CA 1
ATOM 853 C C . SER A 1 110 ? 26.307 3.935 -27.486 1.00 86.19 110 SER A C 1
ATOM 855 O O . SER A 1 110 ? 25.481 3.534 -26.668 1.00 86.19 110 SER A O 1
ATOM 857 N N . LEU A 1 111 ? 27.492 4.431 -27.116 1.00 90.06 111 LEU A N 1
ATOM 858 C CA . LEU A 1 111 ? 27.954 4.516 -25.731 1.00 90.06 111 LEU A CA 1
ATOM 859 C C . LEU A 1 111 ? 27.105 5.507 -24.927 1.00 90.06 111 LEU A C 1
ATOM 861 O O . LEU A 1 111 ? 26.668 5.191 -23.823 1.00 90.06 111 LEU A O 1
ATOM 865 N N . LEU A 1 112 ? 26.820 6.682 -25.499 1.00 89.81 112 LEU A N 1
ATOM 866 C CA . LEU A 1 112 ? 26.000 7.713 -24.862 1.00 89.81 112 LEU A CA 1
ATOM 867 C C . LEU A 1 112 ? 24.552 7.241 -24.666 1.00 89.81 112 LEU A C 1
ATOM 869 O O . LEU A 1 112 ? 23.982 7.432 -23.592 1.00 89.81 112 LEU A O 1
ATOM 873 N N . MET A 1 113 ? 23.975 6.567 -25.666 1.00 85.38 113 MET A N 1
ATOM 874 C CA . MET A 1 113 ? 22.637 5.984 -25.545 1.00 85.38 113 MET A CA 1
ATOM 875 C C . MET A 1 113 ? 22.600 4.846 -24.527 1.00 85.38 113 MET A C 1
ATOM 877 O O . MET A 1 113 ? 21.696 4.817 -23.692 1.00 85.38 113 MET A O 1
ATOM 881 N N . SER A 1 114 ? 23.611 3.975 -24.509 1.00 86.12 114 SER A N 1
ATOM 882 C CA . SER A 1 114 ? 23.737 2.922 -23.498 1.00 86.12 114 SER A CA 1
ATOM 883 C C . SER A 1 114 ? 23.859 3.493 -22.083 1.00 86.12 114 SER A C 1
ATOM 885 O O . SER A 1 114 ? 23.211 2.989 -21.170 1.00 86.12 114 SER A O 1
ATOM 887 N N . LEU A 1 115 ? 24.640 4.561 -21.891 1.00 89.19 115 LEU A N 1
ATOM 888 C CA . LEU A 1 115 ? 24.768 5.244 -20.601 1.00 89.19 115 LEU A CA 1
ATOM 889 C C . LEU A 1 115 ? 23.438 5.876 -20.172 1.00 89.19 115 LEU A C 1
ATOM 891 O O . LEU A 1 115 ? 23.038 5.740 -19.018 1.00 89.19 115 LEU A O 1
ATOM 895 N N . SER A 1 116 ? 22.727 6.526 -21.098 1.00 85.19 116 SER A N 1
ATOM 896 C CA . SER A 1 116 ? 21.415 7.117 -20.812 1.00 85.19 116 SER A CA 1
ATOM 897 C C . SER A 1 116 ? 20.380 6.060 -20.411 1.00 85.19 116 SER A C 1
ATOM 899 O O . SER A 1 116 ? 19.634 6.262 -19.454 1.00 85.19 116 SER A O 1
ATOM 901 N N . MET A 1 117 ? 20.392 4.901 -21.078 1.00 81.75 117 MET A N 1
ATOM 902 C CA . MET A 1 117 ? 19.511 3.780 -20.768 1.00 81.75 117 MET A CA 1
ATOM 903 C C . MET A 1 117 ? 19.881 3.146 -19.427 1.00 81.75 117 MET A C 1
ATOM 905 O O . MET A 1 117 ? 18.998 2.873 -18.624 1.00 81.75 117 MET A O 1
ATOM 909 N N . MET A 1 118 ? 21.174 2.978 -19.136 1.00 83.06 118 MET A N 1
ATOM 910 C CA . MET A 1 118 ? 21.659 2.476 -17.847 1.00 83.06 118 MET A CA 1
ATOM 911 C C . MET A 1 118 ? 21.249 3.393 -16.686 1.00 83.06 118 MET A C 1
ATOM 913 O O . MET A 1 118 ? 20.728 2.906 -15.685 1.00 83.06 118 MET A O 1
ATOM 917 N N . LEU A 1 119 ? 21.427 4.711 -16.823 1.00 82.19 119 LEU A N 1
ATOM 918 C CA . LEU A 1 119 ? 20.990 5.684 -15.816 1.00 82.19 119 LEU A CA 1
ATOM 919 C C . LEU A 1 119 ? 19.470 5.667 -15.635 1.00 82.19 119 LEU A C 1
ATOM 921 O O . LEU A 1 119 ? 18.978 5.765 -14.514 1.00 82.19 119 LEU A O 1
ATOM 925 N N . TRP A 1 120 ? 18.716 5.522 -16.724 1.00 77.81 120 TRP A N 1
ATOM 926 C CA . TRP A 1 120 ? 17.263 5.404 -16.661 1.00 77.81 120 TRP A CA 1
ATOM 927 C C . TRP A 1 120 ? 16.828 4.129 -15.926 1.00 77.81 120 TRP A C 1
ATOM 929 O O . TRP A 1 120 ? 16.022 4.203 -15.004 1.00 77.81 120 TRP A O 1
ATOM 939 N N . VAL A 1 121 ? 17.426 2.984 -16.264 1.00 76.62 121 VAL A N 1
ATOM 940 C CA . VAL A 1 121 ? 17.206 1.698 -15.588 1.00 76.62 121 VAL A CA 1
ATOM 941 C C . VAL A 1 121 ? 17.503 1.829 -14.093 1.00 76.62 121 VAL A C 1
ATOM 943 O O . VAL A 1 121 ? 16.681 1.449 -13.264 1.00 76.62 121 VAL A O 1
ATOM 946 N N . GLN A 1 122 ? 18.630 2.445 -13.733 1.00 77.38 122 GLN A N 1
ATOM 947 C CA . GLN A 1 122 ? 18.994 2.690 -12.340 1.00 77.38 122 GLN A CA 1
ATOM 948 C C . GLN A 1 122 ? 17.979 3.595 -11.623 1.00 77.38 122 GLN A C 1
ATOM 950 O O . GLN A 1 122 ? 17.603 3.294 -10.496 1.00 77.38 122 GLN A O 1
ATOM 955 N N . ASN A 1 123 ? 17.479 4.647 -12.276 1.00 72.12 123 ASN A N 1
ATOM 956 C CA . ASN A 1 123 ? 16.440 5.523 -11.722 1.00 72.12 123 ASN A CA 1
ATOM 957 C C . ASN A 1 123 ? 15.081 4.827 -11.567 1.00 72.12 123 ASN A C 1
ATOM 959 O O . ASN A 1 123 ? 14.335 5.153 -10.651 1.00 72.12 123 ASN A O 1
ATOM 963 N N . CYS A 1 124 ? 14.745 3.869 -12.431 1.00 68.25 124 CYS A N 1
ATOM 964 C CA . CYS A 1 124 ? 13.529 3.068 -12.280 1.00 68.25 124 CYS A CA 1
ATOM 965 C C . CYS A 1 124 ? 13.612 2.064 -11.131 1.00 68.25 124 CYS A C 1
ATOM 967 O O . CYS A 1 124 ? 12.579 1.665 -10.595 1.00 68.25 124 CYS A O 1
ATOM 969 N N . PHE A 1 125 ? 14.825 1.657 -10.757 1.00 65.19 125 PHE A N 1
ATOM 970 C CA . PHE A 1 125 ? 15.057 0.749 -9.637 1.00 65.19 125 PHE A CA 1
ATOM 971 C C . PHE A 1 125 ? 15.399 1.457 -8.324 1.00 65.19 125 PHE A C 1
ATOM 973 O O . PHE A 1 125 ? 15.274 0.838 -7.268 1.00 65.19 125 PHE A O 1
ATOM 980 N N . ALA A 1 126 ? 15.808 2.723 -8.370 1.00 63.75 126 ALA A N 1
ATOM 981 C CA . ALA A 1 126 ? 16.071 3.522 -7.187 1.00 63.75 126 ALA A CA 1
ATOM 982 C C . ALA A 1 126 ? 14.753 4.016 -6.579 1.00 63.75 126 ALA A C 1
ATOM 984 O O . ALA A 1 126 ? 14.043 4.815 -7.187 1.00 63.75 126 ALA A O 1
ATOM 985 N N . ASP A 1 127 ? 14.449 3.580 -5.356 1.00 59.97 127 ASP A N 1
ATOM 986 C CA . ASP A 1 127 ? 13.424 4.242 -4.558 1.00 59.97 127 ASP A CA 1
ATOM 987 C C . ASP A 1 127 ? 13.966 5.609 -4.116 1.00 59.97 127 ASP A C 1
ATOM 989 O O . ASP A 1 127 ? 14.980 5.671 -3.418 1.00 59.97 127 ASP A O 1
ATOM 993 N N . PRO A 1 128 ? 13.314 6.725 -4.478 1.00 57.97 128 PRO A N 1
ATOM 994 C CA . PRO A 1 128 ? 13.808 8.056 -4.148 1.00 57.97 128 PRO A CA 1
ATOM 995 C C . PRO A 1 128 ? 13.743 8.391 -2.644 1.00 57.97 128 PRO A C 1
ATOM 997 O O . PRO A 1 128 ? 14.115 9.483 -2.241 1.00 57.97 128 PRO A O 1
ATOM 1000 N N . GLY A 1 129 ? 13.261 7.490 -1.783 1.00 56.88 129 GLY A N 1
ATOM 1001 C CA . GLY A 1 129 ? 13.277 7.659 -0.323 1.00 56.88 129 GLY A CA 1
ATOM 1002 C C . GLY A 1 129 ? 12.287 8.686 0.248 1.00 56.88 129 GLY A C 1
ATOM 1003 O O . GLY A 1 129 ? 12.089 8.717 1.457 1.00 56.88 129 GLY A O 1
ATOM 1004 N N . TRP A 1 130 ? 11.630 9.499 -0.590 1.00 54.66 130 TRP A N 1
ATOM 1005 C CA . TRP A 1 130 ? 10.604 10.479 -0.185 1.00 54.66 130 TRP A CA 1
ATOM 1006 C C . TRP A 1 130 ? 9.188 10.155 -0.680 1.00 54.66 130 TRP A C 1
ATOM 1008 O O . TRP A 1 130 ? 8.254 10.920 -0.433 1.00 54.66 130 TRP A O 1
ATOM 1018 N N . LEU A 1 131 ? 9.003 9.052 -1.408 1.00 50.31 131 LEU A N 1
ATOM 1019 C CA . LEU A 1 131 ? 7.661 8.540 -1.679 1.00 50.31 131 LEU A CA 1
ATOM 1020 C C . LEU A 1 131 ? 7.090 8.010 -0.360 1.00 50.31 131 LEU A C 1
ATOM 1022 O O . LEU A 1 131 ? 7.783 7.290 0.357 1.00 50.31 131 LEU A O 1
ATOM 1026 N N . GLN A 1 132 ? 5.852 8.397 -0.026 1.00 44.50 132 GLN A N 1
ATOM 1027 C CA . GLN A 1 132 ? 5.168 7.863 1.153 1.00 44.50 132 GLN A CA 1
ATOM 1028 C C . GLN A 1 132 ? 5.248 6.327 1.126 1.00 44.50 132 GLN A C 1
ATOM 1030 O O . GLN A 1 132 ? 5.037 5.748 0.052 1.00 44.50 132 GLN A O 1
ATOM 1035 N N . PRO A 1 133 ? 5.542 5.667 2.264 1.00 46.09 133 PRO A N 1
ATOM 1036 C CA . PRO A 1 133 ? 5.509 4.214 2.344 1.00 46.09 133 PRO A CA 1
ATOM 1037 C C . PRO A 1 133 ? 4.179 3.731 1.773 1.00 46.09 133 PRO A C 1
ATOM 1039 O O . PRO A 1 133 ? 3.132 4.305 2.090 1.00 46.09 133 PRO A O 1
ATOM 1042 N N . ARG A 1 134 ? 4.214 2.722 0.893 1.00 49.06 134 ARG A N 1
ATOM 1043 C CA . ARG A 1 134 ? 2.991 2.117 0.358 1.00 49.06 134 ARG A CA 1
ATOM 1044 C C . ARG A 1 134 ? 2.088 1.791 1.546 1.00 49.06 134 ARG A C 1
ATOM 1046 O O . ARG A 1 134 ? 2.461 1.004 2.406 1.00 49.06 134 ARG A O 1
ATOM 1053 N N . THR A 1 135 ? 0.905 2.403 1.592 1.00 40.56 135 THR A N 1
ATOM 1054 C CA . THR A 1 135 ? -0.076 2.205 2.674 1.00 40.56 135 THR A CA 1
ATOM 1055 C C . THR A 1 135 ? -0.531 0.751 2.790 1.00 40.56 135 THR A C 1
ATOM 1057 O O . THR A 1 135 ? -1.111 0.358 3.798 1.00 40.56 135 THR A O 1
ATOM 1060 N N . ILE A 1 136 ? -0.245 -0.052 1.764 1.00 43.91 136 ILE A N 1
ATOM 1061 C CA . ILE A 1 136 ? -0.437 -1.489 1.730 1.00 43.91 136 ILE A CA 1
ATOM 1062 C C . ILE A 1 136 ? 0.923 -2.112 1.405 1.00 43.91 136 ILE A C 1
ATOM 1064 O O . ILE A 1 136 ? 1.426 -1.993 0.283 1.00 43.91 136 ILE A O 1
ATOM 1068 N N . TYR A 1 137 ? 1.536 -2.738 2.405 1.00 43.75 137 TYR A N 1
ATOM 1069 C CA . TYR A 1 137 ? 2.786 -3.465 2.228 1.00 43.75 137 TYR A CA 1
ATOM 1070 C C . TYR A 1 137 ? 2.547 -4.723 1.383 1.00 43.75 137 TYR A C 1
ATOM 1072 O O . TYR A 1 137 ? 1.472 -5.327 1.477 1.00 43.75 137 TYR A O 1
ATOM 1080 N N . PRO A 1 138 ? 3.524 -5.141 0.561 1.00 43.38 138 PRO A N 1
ATOM 1081 C CA . PRO A 1 138 ? 3.417 -6.384 -0.176 1.00 43.38 138 PRO A CA 1
ATOM 1082 C C . PRO A 1 138 ? 3.262 -7.557 0.790 1.00 43.38 138 PRO A C 1
ATOM 1084 O O . PRO A 1 138 ? 4.135 -7.838 1.609 1.00 43.38 138 PRO A O 1
ATOM 1087 N N . GLN A 1 139 ? 2.131 -8.244 0.684 1.00 46.91 139 GLN A N 1
ATOM 1088 C CA . GLN A 1 139 ? 1.748 -9.324 1.593 1.00 46.91 139 GLN A CA 1
ATOM 1089 C C . GLN A 1 139 ? 2.716 -10.520 1.558 1.00 46.91 139 GLN A C 1
ATOM 1091 O O . GLN A 1 139 ? 2.785 -11.265 2.530 1.00 46.91 139 GLN A O 1
ATOM 1096 N N . HIS A 1 140 ? 3.518 -10.672 0.500 1.00 43.66 140 HIS A N 1
ATOM 1097 C CA . HIS A 1 140 ? 4.485 -11.767 0.357 1.00 43.66 140 HIS A CA 1
ATOM 1098 C C . HIS A 1 140 ? 5.663 -11.709 1.345 1.00 43.66 140 HIS A C 1
ATOM 1100 O O . HIS A 1 140 ? 6.281 -12.732 1.600 1.00 43.66 140 HIS A O 1
ATOM 1106 N N . HIS A 1 141 ? 5.974 -10.544 1.928 1.00 41.72 141 HIS A N 1
ATOM 1107 C CA . HIS A 1 141 ? 6.978 -10.443 2.999 1.00 41.72 141 HIS A CA 1
ATOM 1108 C C . HIS A 1 141 ? 6.381 -10.601 4.409 1.00 41.72 141 HIS A C 1
ATOM 1110 O O . HIS A 1 141 ? 7.129 -10.726 5.374 1.00 41.72 141 HIS A O 1
ATOM 1116 N N . LEU A 1 142 ? 5.049 -10.569 4.538 1.00 41.66 142 LEU A N 1
ATOM 1117 C CA . LEU A 1 142 ? 4.328 -10.481 5.818 1.00 41.66 142 LEU A CA 1
ATOM 1118 C C . LEU A 1 142 ? 3.534 -11.748 6.151 1.00 41.66 142 LEU A C 1
ATOM 1120 O O . LEU A 1 142 ? 3.324 -12.055 7.323 1.00 41.66 142 LEU A O 1
ATOM 1124 N N . LEU A 1 143 ? 3.114 -12.504 5.138 1.00 43.38 143 LEU A N 1
ATOM 1125 C CA . LEU A 1 143 ? 2.669 -13.879 5.301 1.00 43.38 143 LEU A CA 1
ATOM 1126 C C . LEU A 1 143 ? 3.901 -14.758 5.104 1.00 43.38 143 LEU A C 1
ATOM 1128 O O . LEU A 1 143 ? 4.359 -14.930 3.980 1.00 43.38 143 LEU A O 1
ATOM 1132 N N . GLY A 1 144 ? 4.462 -15.284 6.196 1.00 47.41 144 GLY A N 1
ATOM 1133 C CA . GLY A 1 144 ? 5.424 -16.384 6.093 1.00 47.41 144 GLY A CA 1
ATOM 1134 C C . GLY A 1 144 ? 4.831 -17.556 5.300 1.00 47.41 144 GLY A C 1
ATOM 1135 O O . GLY A 1 144 ? 3.634 -17.568 5.015 1.00 47.41 144 GLY A O 1
ATOM 1136 N N . ASP A 1 145 ? 5.652 -18.561 4.991 1.00 47.66 145 ASP A N 1
ATOM 1137 C CA . ASP A 1 145 ? 5.350 -19.663 4.056 1.00 47.66 145 ASP A CA 1
ATOM 1138 C C . ASP A 1 145 ? 4.031 -20.437 4.307 1.00 47.66 145 ASP A C 1
ATOM 1140 O O . ASP A 1 145 ? 3.619 -21.242 3.474 1.00 47.66 145 ASP A O 1
ATOM 1144 N N . ASP A 1 146 ? 3.353 -20.212 5.438 1.00 44.78 146 ASP A N 1
ATOM 1145 C CA . ASP A 1 146 ? 2.175 -20.955 5.875 1.00 44.78 146 ASP A CA 1
ATOM 1146 C C . ASP A 1 146 ? 1.092 -20.026 6.496 1.00 44.78 146 ASP A C 1
ATOM 1148 O O . ASP A 1 146 ? 1.011 -19.864 7.721 1.00 44.78 146 ASP A O 1
ATOM 1152 N N . PRO A 1 147 ? 0.219 -19.394 5.683 1.00 48.56 147 PRO A N 1
ATOM 1153 C CA . PRO A 1 147 ? -0.771 -18.409 6.145 1.00 48.56 147 PRO A CA 1
ATOM 1154 C C . PRO A 1 147 ? -1.863 -19.005 7.048 1.00 48.56 147 PRO A C 1
ATOM 1156 O O . PRO A 1 147 ? -2.537 -18.281 7.780 1.00 48.56 147 PRO A O 1
ATOM 1159 N N . ALA A 1 148 ? -2.037 -20.328 7.016 1.00 46.66 148 ALA A N 1
ATOM 1160 C CA . ALA A 1 148 ? -3.020 -21.047 7.819 1.00 46.66 148 ALA A CA 1
ATOM 1161 C C . ALA A 1 148 ? -2.573 -21.268 9.276 1.00 46.66 148 ALA A C 1
ATOM 1163 O O . ALA A 1 148 ? -3.420 -21.473 10.142 1.00 46.66 148 ALA A O 1
ATOM 1164 N N . ARG A 1 149 ? -1.265 -21.209 9.571 1.00 49.41 149 ARG A N 1
ATOM 1165 C CA . ARG A 1 149 ? -0.728 -21.433 10.927 1.00 49.41 149 ARG A CA 1
ATOM 1166 C C . ARG A 1 149 ? -0.855 -20.230 11.859 1.00 49.41 149 ARG A C 1
ATOM 1168 O O . ARG A 1 149 ? -0.871 -20.415 13.069 1.00 49.41 149 ARG A O 1
ATOM 1175 N N . ALA A 1 150 ? -0.935 -19.017 11.313 1.00 49.72 150 ALA A N 1
ATOM 1176 C CA . ALA A 1 150 ? -1.052 -17.783 12.094 1.00 49.72 150 ALA A CA 1
ATOM 1177 C C . ALA A 1 150 ? -2.482 -17.517 12.598 1.00 49.72 150 ALA A C 1
ATOM 1179 O O . ALA A 1 150 ? -2.702 -16.621 13.414 1.00 49.72 150 ALA A O 1
ATOM 1180 N N . PHE A 1 151 ? -3.465 -18.273 12.100 1.00 49.06 151 PHE A N 1
ATOM 1181 C CA . PHE A 1 151 ? -4.862 -18.075 12.438 1.00 49.06 151 PHE A CA 1
ATOM 1182 C C . PHE A 1 151 ? -5.256 -18.898 13.671 1.00 49.06 151 PHE A C 1
ATOM 1184 O O . PHE A 1 151 ? -5.591 -20.077 13.566 1.00 49.06 151 PHE A O 1
ATOM 1191 N N . ASP A 1 152 ? -5.231 -18.265 14.845 1.00 55.66 152 ASP A N 1
ATOM 1192 C CA . ASP A 1 152 ? -5.791 -18.849 16.064 1.00 55.66 152 ASP A CA 1
ATOM 1193 C C . ASP A 1 152 ? -7.325 -18.722 16.061 1.00 55.66 152 ASP A C 1
ATOM 1195 O O . ASP A 1 152 ? -7.876 -17.615 16.038 1.00 55.66 152 ASP A O 1
ATOM 1199 N N . ALA A 1 153 ? -8.011 -19.867 16.072 1.00 53.09 153 ALA A N 1
ATOM 1200 C CA . ALA A 1 153 ? -9.468 -19.953 16.119 1.00 53.09 153 ALA A CA 1
ATOM 1201 C C . ALA A 1 153 ? -10.043 -19.584 17.497 1.00 53.09 153 ALA A C 1
ATOM 1203 O O . ALA A 1 153 ? -11.190 -19.144 17.573 1.00 53.09 153 ALA A O 1
ATOM 1204 N N . GLU A 1 154 ? -9.255 -19.720 18.568 1.00 52.03 154 GLU A N 1
ATOM 1205 C CA . GLU A 1 154 ? -9.648 -19.314 19.922 1.00 52.03 154 GLU A CA 1
ATOM 1206 C C . GLU A 1 154 ? -9.528 -17.791 20.107 1.00 52.03 154 GLU A C 1
ATOM 1208 O O . GLU A 1 154 ? -10.242 -17.197 20.919 1.00 52.03 154 GLU A O 1
ATOM 1213 N N . GLN A 1 155 ? -8.663 -17.132 19.322 1.00 54.38 155 GLN A N 1
ATOM 1214 C CA . GLN A 1 155 ? -8.418 -15.683 19.370 1.00 54.38 155 GLN A CA 1
ATOM 1215 C C . GLN A 1 155 ? -8.470 -15.030 17.973 1.00 54.38 155 GLN A C 1
ATOM 1217 O O . GLN A 1 155 ? -7.504 -14.413 17.513 1.00 54.38 155 GLN A O 1
ATOM 1222 N N . PRO A 1 156 ? -9.629 -15.085 17.293 1.00 54.91 156 PRO A N 1
ATOM 1223 C CA . PRO A 1 156 ? -9.762 -14.711 15.883 1.00 54.91 156 PRO A CA 1
ATOM 1224 C C . PRO A 1 156 ? -9.583 -13.211 15.618 1.00 54.91 156 PRO A C 1
ATOM 1226 O O . PRO A 1 156 ? -9.336 -12.802 14.487 1.00 54.91 156 PRO A O 1
ATOM 1229 N N . VAL A 1 157 ? -9.751 -12.377 16.647 1.00 55.78 157 VAL A N 1
ATOM 1230 C CA . VAL A 1 157 ? -9.533 -10.926 16.562 1.00 55.78 157 VAL A CA 1
ATOM 1231 C C . VAL A 1 157 ? -8.051 -10.597 16.729 1.00 55.78 157 VAL A C 1
ATOM 1233 O O . VAL A 1 157 ? -7.544 -9.709 16.055 1.00 55.78 157 VAL A O 1
ATOM 1236 N N . GLU A 1 158 ? -7.335 -11.321 17.592 1.00 59.50 158 GLU A N 1
ATOM 1237 C CA . GLU A 1 158 ? -5.908 -11.080 17.826 1.00 59.50 158 GLU A CA 1
ATOM 1238 C C . GLU A 1 158 ? -5.063 -11.576 16.652 1.00 59.50 158 GLU A C 1
ATOM 1240 O O . GLU A 1 158 ? -4.170 -10.858 16.206 1.00 59.50 158 GLU A O 1
ATOM 1245 N N . SER A 1 159 ? -5.409 -12.727 16.066 1.00 58.66 159 SER A N 1
ATOM 1246 C CA . SER A 1 159 ? -4.718 -13.274 14.891 1.00 58.66 159 SER A CA 1
ATOM 1247 C C . SER A 1 159 ? -4.793 -12.358 13.663 1.00 58.66 159 SER A C 1
ATOM 1249 O O . SER A 1 159 ? -3.822 -12.229 12.921 1.00 58.66 159 SER A O 1
ATOM 1251 N N . GLN A 1 160 ? -5.900 -11.631 13.484 1.00 55.72 160 GLN A N 1
ATOM 1252 C CA . GLN A 1 160 ? -6.037 -10.613 12.432 1.00 55.72 160 GLN A CA 1
ATOM 1253 C C . GLN A 1 160 ? -5.251 -9.325 12.715 1.00 55.72 160 GLN A C 1
ATOM 1255 O O . GLN A 1 160 ? -5.034 -8.516 11.812 1.00 55.72 160 GLN A O 1
ATOM 1260 N N . MET A 1 161 ? -4.820 -9.123 13.961 1.00 54.16 161 MET A N 1
ATOM 1261 C CA . MET A 1 161 ? -4.143 -7.911 14.417 1.00 54.16 161 MET A CA 1
ATOM 1262 C C . MET A 1 161 ? -2.633 -8.054 14.576 1.00 54.16 161 MET A C 1
ATOM 1264 O O . MET A 1 161 ? -1.963 -7.030 14.692 1.00 54.16 161 MET A O 1
ATOM 1268 N N . VAL A 1 162 ? -2.080 -9.268 14.489 1.00 56.47 162 VAL A N 1
ATOM 1269 C CA . VAL A 1 162 ? -0.621 -9.505 14.451 1.00 56.47 162 VAL A CA 1
ATOM 1270 C C . VAL A 1 162 ? 0.049 -8.642 13.373 1.00 56.47 162 VAL A C 1
ATOM 1272 O O . VAL A 1 162 ? 1.121 -8.076 13.576 1.00 56.47 162 VAL A O 1
ATOM 1275 N N . HIS A 1 163 ? -0.635 -8.455 12.243 1.00 56.78 163 HIS A N 1
ATOM 1276 C CA . HIS A 1 163 ? -0.176 -7.596 11.154 1.00 56.78 163 HIS A CA 1
ATOM 1277 C C . HIS A 1 163 ? -0.200 -6.098 11.514 1.00 56.78 163 HIS A C 1
ATOM 1279 O O . HIS A 1 163 ? 0.647 -5.334 11.052 1.00 56.78 163 HIS A O 1
ATOM 1285 N N . TYR A 1 164 ? -1.166 -5.654 12.324 1.00 56.19 164 TYR A N 1
ATOM 1286 C CA . TYR A 1 164 ? -1.217 -4.273 12.806 1.00 56.19 164 TYR A CA 1
ATOM 1287 C C . TYR A 1 164 ? -0.060 -3.986 13.759 1.00 56.19 164 TYR A C 1
ATOM 1289 O O . TYR A 1 164 ? 0.542 -2.929 13.629 1.00 56.19 164 TYR A O 1
ATOM 1297 N N . ASP A 1 165 ? 0.287 -4.919 14.651 1.00 55.09 165 ASP A N 1
ATOM 1298 C CA . ASP A 1 165 ? 1.403 -4.755 15.592 1.00 55.09 165 ASP A CA 1
ATOM 1299 C C . ASP A 1 165 ? 2.740 -4.553 14.865 1.00 55.09 165 ASP A C 1
ATOM 1301 O O . ASP A 1 165 ? 3.472 -3.631 15.206 1.00 55.09 165 ASP A O 1
ATOM 1305 N N . SER A 1 166 ? 3.025 -5.326 13.809 1.00 58.09 166 SER A N 1
ATOM 1306 C CA . SER A 1 166 ? 4.255 -5.162 13.013 1.00 58.09 166 SER A CA 1
ATOM 1307 C C . SER A 1 166 ? 4.323 -3.804 12.302 1.00 58.09 166 SER A C 1
ATOM 1309 O O . SER A 1 166 ? 5.350 -3.133 12.334 1.00 58.09 166 SER A O 1
ATOM 1311 N N . LEU A 1 167 ? 3.213 -3.368 11.697 1.00 56.78 167 LEU A N 1
ATOM 1312 C CA . LEU A 1 167 ? 3.090 -2.053 11.049 1.00 56.78 167 LEU A CA 1
ATOM 1313 C C . LEU A 1 167 ? 3.260 -0.902 12.046 1.00 56.78 167 LEU A C 1
ATOM 1315 O O . LEU A 1 167 ? 3.868 0.126 11.757 1.00 56.78 167 LEU A O 1
ATOM 1319 N N . LEU A 1 168 ? 2.676 -1.076 13.227 1.00 57.12 168 LEU A N 1
ATOM 1320 C CA . LEU A 1 168 ? 2.726 -0.130 14.326 1.00 57.12 168 LEU A CA 1
ATOM 1321 C C . LEU A 1 168 ? 4.142 -0.034 14.907 1.00 57.12 168 LEU A C 1
ATOM 1323 O O . LEU A 1 168 ? 4.583 1.077 15.194 1.00 57.12 168 LEU A O 1
ATOM 1327 N N . GLN A 1 169 ? 4.862 -1.152 15.002 1.00 58.56 169 GLN A N 1
ATOM 1328 C CA . GLN A 1 169 ? 6.261 -1.210 15.424 1.00 58.56 169 GLN A CA 1
ATOM 1329 C C . GLN A 1 169 ? 7.176 -0.443 14.454 1.00 58.56 169 GLN A C 1
ATOM 1331 O O . GLN A 1 169 ? 7.984 0.374 14.892 1.00 58.56 169 GLN A O 1
ATOM 1336 N N . ASP A 1 170 ? 6.996 -0.646 13.145 1.00 55.97 170 ASP A N 1
ATOM 1337 C CA . ASP A 1 170 ? 7.788 0.021 12.102 1.00 55.97 170 ASP A CA 1
ATOM 1338 C C . ASP A 1 170 ? 7.527 1.534 12.047 1.00 55.97 170 ASP A C 1
ATOM 1340 O O . ASP A 1 170 ? 8.446 2.323 11.820 1.00 55.97 170 ASP A O 1
ATOM 1344 N N . MET A 1 171 ? 6.285 1.968 12.295 1.00 50.28 171 MET A N 1
ATOM 1345 C CA . MET A 1 171 ? 5.944 3.395 12.351 1.00 50.28 171 MET A CA 1
ATOM 1346 C C . MET A 1 171 ? 6.309 4.071 13.676 1.00 50.28 171 MET A C 1
ATOM 1348 O O . MET A 1 171 ? 6.449 5.295 13.710 1.00 50.28 171 MET A O 1
ATOM 1352 N N . ALA A 1 172 ? 6.422 3.316 14.770 1.00 52.44 172 ALA A N 1
ATOM 1353 C CA . ALA A 1 172 ? 6.681 3.882 16.090 1.00 52.44 172 ALA A CA 1
ATOM 1354 C C . ALA A 1 172 ? 8.116 4.408 16.242 1.00 52.44 172 ALA A C 1
ATOM 1356 O O . ALA A 1 172 ? 8.347 5.264 17.099 1.00 52.44 172 ALA A O 1
ATOM 1357 N N . GLY A 1 173 ? 9.070 3.946 15.420 1.00 56.59 173 GLY A N 1
ATOM 1358 C CA . GLY A 1 173 ? 10.491 4.237 15.629 1.00 56.59 173 GLY A CA 1
ATOM 1359 C C . GLY A 1 173 ? 10.930 3.908 17.065 1.00 56.59 173 GLY A C 1
ATOM 1360 O O . GLY A 1 173 ? 10.240 3.191 17.788 1.00 56.59 173 GLY A O 1
ATOM 1361 N N . ASP A 1 174 ? 12.047 4.474 17.527 1.00 53.09 174 ASP A N 1
ATOM 1362 C CA . ASP A 1 174 ? 12.440 4.442 18.949 1.00 53.09 174 ASP A CA 1
ATOM 1363 C C . ASP A 1 174 ? 11.552 5.390 19.790 1.00 53.09 174 ASP A C 1
ATOM 1365 O O . ASP A 1 174 ? 12.004 6.316 20.464 1.00 53.09 174 ASP A O 1
ATOM 1369 N N . GLY A 1 175 ? 10.232 5.242 19.655 1.00 57.62 175 GLY A N 1
ATOM 1370 C CA . GLY A 1 175 ? 9.236 5.986 20.401 1.00 57.62 175 GLY A CA 1
ATOM 1371 C C . GLY A 1 175 ? 9.296 5.582 21.869 1.00 57.62 175 GLY A C 1
ATOM 1372 O O . GLY A 1 175 ? 9.100 4.414 22.209 1.00 57.62 175 GLY A O 1
ATOM 1373 N N . GLY A 1 176 ? 9.566 6.556 22.744 1.00 72.25 176 GLY A N 1
ATOM 1374 C CA . GLY A 1 176 ? 9.635 6.337 24.192 1.00 72.25 176 GLY A CA 1
ATOM 1375 C C . GLY A 1 176 ? 8.363 5.702 24.767 1.00 72.25 176 GLY A C 1
ATOM 1376 O O . GLY A 1 176 ? 7.300 5.736 24.147 1.00 72.25 176 GLY A O 1
ATOM 1377 N N . ASP A 1 177 ? 8.454 5.156 25.979 1.00 78.31 177 ASP A N 1
ATOM 1378 C CA . ASP A 1 177 ? 7.450 4.248 26.562 1.00 78.31 177 ASP A CA 1
ATOM 1379 C C . ASP A 1 177 ? 6.005 4.783 26.580 1.00 78.31 177 ASP A C 1
ATOM 1381 O O . ASP A 1 177 ? 5.056 4.012 26.455 1.00 78.31 177 ASP A O 1
ATOM 1385 N N . LEU A 1 178 ? 5.809 6.107 26.630 1.00 81.88 178 LEU A N 1
ATOM 1386 C CA . LEU A 1 178 ? 4.480 6.713 26.496 1.00 81.88 178 LEU A CA 1
ATOM 1387 C C . LEU A 1 178 ? 3.834 6.446 25.125 1.00 81.88 178 LEU A C 1
ATOM 1389 O O . LEU A 1 178 ? 2.638 6.176 25.060 1.00 81.88 178 LEU A O 1
ATOM 1393 N N . ALA A 1 179 ? 4.603 6.549 24.038 1.00 78.31 179 ALA A N 1
ATOM 1394 C CA . ALA A 1 179 ? 4.093 6.346 22.684 1.00 78.31 179 ALA A CA 1
ATOM 1395 C C . ALA A 1 179 ? 3.635 4.895 22.487 1.00 78.31 179 ALA A C 1
ATOM 1397 O O . ALA A 1 179 ? 2.587 4.660 21.888 1.00 78.31 179 ALA A O 1
ATOM 1398 N N . LYS A 1 180 ? 4.367 3.939 23.075 1.00 81.75 180 LYS A N 1
ATOM 1399 C CA . LYS A 1 180 ? 3.998 2.517 23.089 1.00 81.75 180 LYS A CA 1
ATOM 1400 C C . LYS A 1 180 ? 2.673 2.294 23.819 1.00 81.75 180 LYS A C 1
ATOM 1402 O O . LYS A 1 180 ? 1.770 1.675 23.270 1.00 81.75 180 LYS A O 1
ATOM 1407 N N . LEU A 1 181 ? 2.503 2.881 25.006 1.00 82.56 181 LEU A N 1
ATOM 1408 C CA . LEU A 1 181 ? 1.240 2.793 25.751 1.00 82.56 181 LEU A CA 1
ATOM 1409 C C . LEU A 1 181 ? 0.068 3.458 25.001 1.00 82.56 181 LEU A C 1
ATOM 1411 O O . LEU A 1 181 ? -1.051 2.946 25.010 1.00 82.56 181 LEU A O 1
ATOM 1415 N N . GLU A 1 182 ? 0.302 4.588 24.324 1.00 82.56 182 GLU A N 1
ATOM 1416 C CA . GLU A 1 182 ? -0.716 5.260 23.496 1.00 82.56 182 GLU A CA 1
ATOM 1417 C C . GLU A 1 182 ? -1.136 4.406 22.300 1.00 82.56 182 GLU A C 1
ATOM 1419 O O . GLU A 1 182 ? -2.314 4.357 21.935 1.00 82.56 182 GLU A O 1
ATOM 1424 N N . GLN A 1 183 ? -0.181 3.691 21.724 1.00 79.75 183 GLN A N 1
ATOM 1425 C CA . GLN A 1 183 ? -0.402 2.760 20.634 1.00 79.75 183 GLN A CA 1
ATOM 1426 C C . GLN A 1 183 ? -1.182 1.519 21.084 1.00 79.75 183 GLN A C 1
ATOM 1428 O O . GLN A 1 183 ? -2.156 1.147 20.427 1.00 79.75 183 GLN A O 1
ATOM 1433 N N . GLU A 1 184 ? -0.839 0.940 22.236 1.00 81.88 184 GLU A N 1
ATOM 1434 C CA . GLU A 1 184 ? -1.604 -0.149 22.855 1.00 81.88 184 GLU A CA 1
ATOM 1435 C C . GLU A 1 184 ? -3.051 0.271 23.144 1.00 81.88 184 GLU A C 1
ATOM 1437 O O . GLU A 1 184 ? -3.992 -0.452 22.816 1.00 81.88 184 GLU A O 1
ATOM 1442 N N . GLN A 1 185 ? -3.270 1.479 23.668 1.00 84.06 185 GLN A N 1
ATOM 1443 C CA . GLN A 1 185 ? -4.624 1.989 23.886 1.00 84.06 185 GLN A CA 1
ATOM 1444 C C . GLN A 1 185 ? -5.419 2.096 22.573 1.00 84.06 185 GLN A C 1
ATOM 1446 O O . GLN A 1 185 ? -6.602 1.748 22.525 1.00 84.06 185 GLN A O 1
ATOM 1451 N N . ASN A 1 186 ? -4.781 2.555 21.493 1.00 80.88 186 ASN A N 1
ATOM 1452 C CA . ASN A 1 186 ? -5.408 2.619 20.171 1.00 80.88 186 ASN A CA 1
ATOM 1453 C C . ASN A 1 186 ? -5.758 1.224 19.633 1.00 80.88 186 ASN A C 1
ATOM 1455 O O . ASN A 1 186 ? -6.837 1.046 19.062 1.00 80.88 186 ASN A O 1
ATOM 1459 N N . LYS A 1 187 ? -4.895 0.230 19.875 1.00 80.00 187 LYS A N 1
ATOM 1460 C CA . LYS A 1 187 ? -5.139 -1.179 19.542 1.00 80.00 187 LYS A CA 1
ATOM 1461 C C . LYS A 1 187 ? -6.410 -1.699 20.219 1.00 80.00 187 LYS A C 1
ATOM 1463 O O . LYS A 1 187 ? -7.290 -2.232 19.541 1.00 80.00 187 LYS A O 1
ATOM 1468 N N . TYR A 1 188 ? -6.561 -1.480 21.526 1.00 82.75 188 TYR A N 1
ATOM 1469 C CA . TYR A 1 188 ? -7.758 -1.912 22.259 1.00 82.75 188 TYR A CA 1
ATOM 1470 C C . TYR A 1 188 ? -9.027 -1.168 21.821 1.00 82.75 188 TYR A C 1
ATOM 1472 O O . TYR A 1 188 ? -10.092 -1.777 21.695 1.00 82.75 188 TYR A O 1
ATOM 1480 N N . ASN A 1 189 ? -8.925 0.126 21.500 1.00 82.94 189 ASN A N 1
ATOM 1481 C CA . ASN A 1 189 ? -10.047 0.895 20.951 1.00 82.94 189 ASN A CA 1
ATOM 1482 C C . ASN A 1 189 ? -10.550 0.310 19.619 1.00 82.94 189 ASN A C 1
ATOM 1484 O O . ASN A 1 189 ? -11.762 0.205 19.409 1.00 82.94 189 ASN A O 1
ATOM 1488 N N . TYR A 1 190 ? -9.632 -0.103 18.740 1.00 76.81 190 TYR A N 1
ATOM 1489 C CA . TYR A 1 190 ? -9.971 -0.751 17.473 1.00 76.81 190 TYR A CA 1
ATOM 1490 C C . TYR A 1 190 ? -10.627 -2.124 17.687 1.00 76.81 190 TYR A C 1
ATOM 1492 O O . TYR A 1 190 ? -11.691 -2.393 17.125 1.00 76.81 190 TYR A O 1
ATOM 1500 N N . GLN A 1 191 ? -10.080 -2.956 18.582 1.00 78.12 191 GLN A N 1
ATOM 1501 C CA . GLN A 1 191 ? -10.687 -4.243 18.967 1.00 78.12 191 GLN A CA 1
ATOM 1502 C C . GLN A 1 191 ? -12.122 -4.074 19.465 1.00 78.12 191 GLN A C 1
ATOM 1504 O O . GLN A 1 191 ? -13.028 -4.812 19.074 1.00 78.12 191 GLN A O 1
ATOM 1509 N N . ARG A 1 192 ? -12.361 -3.048 20.282 1.00 83.88 192 ARG A N 1
ATOM 1510 C CA . ARG A 1 192 ? -13.691 -2.733 20.800 1.00 83.88 192 ARG A CA 1
ATOM 1511 C C . ARG A 1 192 ? -14.670 -2.377 19.686 1.00 83.88 192 ARG A C 1
ATOM 1513 O O . ARG A 1 192 ? -15.845 -2.736 19.772 1.00 83.88 192 ARG A O 1
ATOM 1520 N N . GLN A 1 193 ? -14.211 -1.673 18.651 1.00 81.25 193 GLN A N 1
ATOM 1521 C CA . GLN A 1 193 ? -15.030 -1.369 17.481 1.00 81.25 193 GLN A CA 1
ATOM 1522 C C . GLN A 1 193 ? -15.390 -2.643 16.708 1.00 81.25 193 GLN A C 1
ATOM 1524 O O . GLN A 1 193 ? -16.567 -2.846 16.416 1.00 81.25 193 GLN A O 1
ATOM 1529 N N . LEU A 1 194 ? -14.424 -3.531 16.465 1.00 77.88 194 LEU A N 1
ATOM 1530 C CA . LEU A 1 194 ? -14.666 -4.809 15.789 1.00 77.88 194 LEU A CA 1
ATOM 1531 C C . LEU A 1 194 ? -15.676 -5.681 16.542 1.00 77.88 194 LEU A C 1
ATOM 1533 O O . LEU A 1 194 ? -16.622 -6.183 15.939 1.00 77.88 194 LEU A O 1
ATOM 1537 N N . ILE A 1 195 ? -15.536 -5.813 17.865 1.00 79.00 195 ILE A N 1
ATOM 1538 C CA . ILE A 1 195 ? -16.480 -6.585 18.688 1.00 79.00 195 ILE A CA 1
ATOM 1539 C C . ILE A 1 195 ? -17.889 -5.975 18.623 1.00 79.00 195 ILE A C 1
ATOM 1541 O O . ILE A 1 195 ? -18.876 -6.705 18.513 1.00 79.00 195 ILE A O 1
ATOM 1545 N N . ARG A 1 196 ? -18.010 -4.640 18.650 1.00 81.12 196 ARG A N 1
ATOM 1546 C CA . ARG A 1 196 ? -19.307 -3.955 18.495 1.00 81.12 196 ARG A CA 1
ATOM 1547 C C . ARG A 1 196 ? -19.935 -4.220 17.131 1.00 81.12 196 ARG A C 1
ATOM 1549 O O . ARG A 1 196 ? -21.134 -4.479 17.063 1.00 81.12 196 ARG A O 1
ATOM 1556 N N . GLU A 1 197 ? -19.146 -4.159 16.064 1.00 77.19 197 GLU A N 1
ATOM 1557 C CA . GLU A 1 197 ? -19.619 -4.449 14.710 1.00 77.19 197 GLU A CA 1
ATOM 1558 C C . GLU A 1 197 ? -20.027 -5.920 14.559 1.00 77.19 197 GLU A C 1
ATOM 1560 O O . GLU A 1 197 ? -21.094 -6.199 14.014 1.00 77.19 197 GLU A O 1
ATOM 1565 N N . ALA A 1 198 ? -19.247 -6.857 15.103 1.00 73.38 198 ALA A N 1
ATOM 1566 C CA . ALA A 1 198 ? -19.574 -8.281 15.113 1.00 73.38 198 ALA A CA 1
ATOM 1567 C C . ALA A 1 198 ? -20.883 -8.563 15.869 1.00 73.38 198 ALA A C 1
ATOM 1569 O O . ALA A 1 198 ? -21.748 -9.284 15.370 1.00 73.38 198 ALA A O 1
ATOM 1570 N N . ARG A 1 199 ? -21.075 -7.935 17.037 1.00 77.38 199 ARG A N 1
ATOM 1571 C CA . ARG A 1 199 ? -22.324 -8.024 17.805 1.00 77.38 199 ARG A CA 1
ATOM 1572 C C . ARG A 1 199 ? -23.514 -7.492 17.008 1.00 77.38 199 ARG A C 1
ATOM 1574 O O . ARG A 1 199 ? -24.533 -8.170 16.921 1.00 77.38 199 ARG A O 1
ATOM 1581 N N . LYS A 1 200 ? -23.364 -6.321 16.383 1.00 78.75 200 LYS A N 1
ATOM 1582 C CA . LYS A 1 200 ? -24.401 -5.720 15.537 1.00 78.75 200 LYS A CA 1
ATOM 1583 C C . LYS A 1 200 ? -24.788 -6.649 14.380 1.00 78.75 200 LYS A C 1
ATOM 1585 O O . LYS A 1 200 ? -25.971 -6.869 14.152 1.00 78.75 200 LYS A O 1
ATOM 1590 N N . ARG A 1 201 ? -23.808 -7.267 13.709 1.00 70.69 201 ARG A N 1
ATOM 1591 C CA . ARG A 1 201 ? -24.055 -8.236 12.626 1.00 70.69 201 ARG A CA 1
ATOM 1592 C C . ARG A 1 201 ? -24.757 -9.508 13.108 1.00 70.69 201 ARG A C 1
ATOM 1594 O O . ARG A 1 201 ? -25.577 -10.046 12.374 1.00 70.69 201 ARG A O 1
ATOM 1601 N N . LEU A 1 202 ? -24.475 -9.987 14.323 1.00 70.25 202 LEU A N 1
ATOM 1602 C CA . LEU A 1 202 ? -25.208 -11.116 14.912 1.00 70.25 202 LEU A CA 1
ATOM 1603 C C . LEU A 1 202 ? -26.653 -10.760 15.263 1.00 70.25 202 LEU A C 1
ATOM 1605 O O . LEU A 1 202 ? -27.530 -11.605 15.111 1.00 70.25 202 LEU A O 1
ATOM 1609 N N . GLU A 1 203 ? -26.903 -9.542 15.744 1.00 70.19 203 GLU A N 1
ATOM 1610 C CA . GLU A 1 203 ? -28.254 -9.041 16.020 1.00 70.19 203 GLU A CA 1
ATOM 1611 C C . GLU A 1 203 ? -29.053 -8.892 14.711 1.00 70.19 203 GLU A C 1
ATOM 1613 O O . GLU A 1 203 ? -30.175 -9.398 14.616 1.00 70.19 203 GLU A O 1
ATOM 1618 N N . GLU A 1 204 ? -28.441 -8.311 13.673 1.00 69.06 204 GLU A N 1
ATOM 1619 C CA . GLU A 1 204 ? -29.012 -8.164 12.325 1.00 69.06 204 GLU A CA 1
ATOM 1620 C C . GLU A 1 204 ? -29.225 -9.515 11.620 1.00 69.06 204 GLU A C 1
ATOM 1622 O O . GLU A 1 204 ? -30.266 -9.724 11.003 1.00 69.06 204 GLU A O 1
ATOM 1627 N N . GLY A 1 205 ? -28.293 -10.464 11.763 1.00 58.59 205 GLY A N 1
ATOM 1628 C CA . GLY A 1 205 ? -28.381 -11.814 11.194 1.00 58.59 205 GLY A CA 1
ATOM 1629 C C . GLY A 1 205 ? -29.434 -12.714 11.854 1.00 58.59 205 GLY A C 1
ATOM 1630 O O . GLY A 1 205 ? -29.890 -13.676 11.240 1.00 58.59 205 GLY A O 1
ATOM 1631 N N . THR A 1 206 ? -29.880 -12.392 13.075 1.00 52.34 206 THR A N 1
ATOM 1632 C CA . THR A 1 206 ? -31.090 -12.994 13.667 1.00 52.34 206 THR A CA 1
ATOM 1633 C C . THR A 1 206 ? -32.401 -12.415 13.118 1.00 52.34 206 THR A C 1
ATOM 1635 O O . THR A 1 206 ? -33.471 -12.967 13.388 1.00 52.34 206 THR A O 1
ATOM 1638 N N . GLY A 1 207 ? -32.344 -11.349 12.312 1.00 44.38 207 GLY A N 1
ATOM 1639 C CA . GLY A 1 207 ? -33.461 -10.864 11.505 1.00 44.38 207 GLY A CA 1
ATOM 1640 C C . GLY A 1 207 ? -33.584 -11.674 10.213 1.00 44.38 207 GLY A C 1
ATOM 1641 O O . GLY A 1 207 ? -32.786 -11.519 9.296 1.00 44.38 207 GLY A O 1
ATOM 1642 N N . ARG A 1 208 ? -34.585 -12.560 10.142 1.00 43.59 208 ARG A N 1
ATOM 1643 C CA . ARG A 1 208 ? -34.907 -13.394 8.967 1.00 43.59 208 ARG A CA 1
ATOM 1644 C C . ARG A 1 208 ? -34.866 -12.615 7.641 1.00 43.59 208 ARG A C 1
ATOM 1646 O O . ARG A 1 208 ? -35.566 -11.616 7.499 1.00 43.59 208 ARG A O 1
ATOM 1653 N N . THR A 1 209 ? -34.207 -13.177 6.628 1.00 36.41 209 THR A N 1
ATOM 1654 C CA . THR A 1 209 ? -34.667 -13.054 5.237 1.00 36.41 209 THR A CA 1
ATOM 1655 C C . THR A 1 209 ? -35.776 -14.084 5.004 1.00 36.41 209 THR A C 1
ATOM 1657 O O . THR A 1 209 ? -35.726 -15.202 5.518 1.00 36.41 209 THR A O 1
ATOM 1660 N N . THR A 1 210 ? -36.812 -13.711 4.259 1.00 42.22 210 THR A N 1
ATOM 1661 C CA . THR A 1 210 ? -37.979 -14.559 3.963 1.00 42.22 210 THR A CA 1
ATOM 1662 C C . THR A 1 210 ? -37.696 -15.715 2.998 1.00 42.22 210 THR A C 1
ATOM 1664 O O . THR A 1 210 ? -38.565 -16.562 2.843 1.00 42.22 210 THR A O 1
ATOM 1667 N N . ASP A 1 211 ? -36.494 -15.813 2.415 1.00 36.91 211 ASP A N 1
ATOM 1668 C CA . ASP A 1 211 ? -36.235 -16.695 1.262 1.00 36.91 211 ASP A CA 1
ATOM 1669 C C . ASP A 1 211 ? -35.069 -17.687 1.420 1.00 36.91 211 ASP A C 1
ATOM 1671 O O . ASP A 1 211 ? -34.568 -18.215 0.432 1.00 36.91 211 ASP A O 1
ATOM 1675 N N . GLY A 1 212 ? -34.609 -17.984 2.641 1.00 41.72 212 GLY A N 1
ATOM 1676 C CA . GLY A 1 212 ? -33.695 -19.119 2.876 1.00 41.72 212 GLY A CA 1
ATOM 1677 C C . GLY A 1 212 ? -32.323 -19.056 2.176 1.00 41.72 212 GLY A C 1
ATOM 1678 O O . GLY A 1 212 ? -31.578 -20.032 2.223 1.00 41.72 212 GLY A O 1
ATOM 1679 N N . ALA A 1 213 ? -31.960 -17.930 1.555 1.00 35.16 213 ALA A N 1
ATOM 1680 C CA . ALA A 1 213 ? -30.648 -17.715 0.956 1.00 35.16 213 ALA A CA 1
ATOM 1681 C C . ALA A 1 213 ? -29.699 -17.023 1.960 1.00 35.16 213 ALA A C 1
ATOM 1683 O O . ALA A 1 213 ? -30.083 -16.003 2.546 1.00 35.16 213 ALA A O 1
ATOM 1684 N N . PRO A 1 214 ? -28.466 -17.531 2.163 1.00 37.34 214 PRO A N 1
ATOM 1685 C CA . PRO A 1 214 ? -27.485 -16.877 3.021 1.00 37.34 214 PRO A CA 1
ATOM 1686 C C . PRO A 1 214 ? -27.049 -15.522 2.443 1.00 37.34 214 PRO A C 1
ATOM 1688 O O . PRO A 1 214 ? -26.811 -15.383 1.242 1.00 37.34 214 PRO A O 1
ATOM 1691 N N . ILE A 1 215 ? -26.933 -14.517 3.315 1.00 41.91 215 ILE A N 1
ATOM 1692 C CA . ILE A 1 215 ? -26.486 -13.162 2.965 1.00 41.91 215 ILE A CA 1
ATOM 1693 C C . ILE A 1 215 ? -24.985 -13.203 2.596 1.00 41.91 215 ILE A C 1
ATOM 1695 O O . ILE A 1 215 ? -24.186 -13.725 3.380 1.00 41.91 215 ILE A O 1
ATOM 1699 N N . PRO A 1 216 ? -24.561 -12.644 1.443 1.00 36.25 216 PRO A N 1
ATOM 1700 C CA . PRO A 1 216 ? -23.156 -12.623 1.041 1.00 36.25 216 PRO A CA 1
ATOM 1701 C C . PRO A 1 216 ? -22.317 -11.776 2.007 1.00 36.25 216 PRO A C 1
ATOM 1703 O O . PRO A 1 216 ? -22.595 -10.593 2.192 1.00 36.25 216 PRO A O 1
ATOM 1706 N N . GLY A 1 217 ? -21.274 -12.372 2.593 1.00 42.81 217 GLY A N 1
ATOM 1707 C CA . GLY A 1 217 ? -20.317 -11.684 3.473 1.00 42.81 217 GLY A CA 1
ATOM 1708 C C . GLY A 1 217 ? -20.233 -12.217 4.907 1.00 42.81 217 GLY A C 1
ATOM 1709 O O . GLY A 1 217 ? -19.402 -11.735 5.673 1.00 42.81 217 GLY A O 1
ATOM 1710 N N . LEU A 1 218 ? -21.038 -13.222 5.271 1.00 40.75 218 LEU A N 1
ATOM 1711 C CA . LEU A 1 218 ? -21.013 -13.816 6.615 1.00 40.75 218 LEU A CA 1
ATOM 1712 C C . LEU A 1 218 ? -19.793 -14.735 6.876 1.00 40.75 218 LEU A C 1
ATOM 1714 O O . LEU A 1 218 ? -19.526 -15.067 8.024 1.00 40.75 218 LEU A O 1
ATOM 1718 N N . GLU A 1 219 ? -19.036 -15.117 5.840 1.00 42.50 219 GLU A N 1
ATOM 1719 C CA . GLU A 1 219 ? -17.921 -16.086 5.920 1.00 42.50 219 GLU A CA 1
ATOM 1720 C C . GLU A 1 219 ? -16.518 -15.474 6.083 1.00 42.50 219 GLU A C 1
ATOM 1722 O O . GLU A 1 219 ? -15.532 -16.202 6.144 1.00 42.50 219 GLU A O 1
ATOM 1727 N N . LEU A 1 220 ? -16.382 -14.148 6.184 1.00 37.84 220 LEU A N 1
ATOM 1728 C CA . LEU A 1 220 ? -15.062 -13.511 6.354 1.00 37.84 220 LEU A CA 1
ATOM 1729 C C . LEU A 1 220 ? -14.576 -13.448 7.812 1.00 37.84 220 LEU A C 1
ATOM 1731 O O . LEU A 1 220 ? -13.553 -12.831 8.099 1.00 37.84 220 LEU A O 1
ATOM 1735 N N . GLN A 1 221 ? -15.264 -14.130 8.726 1.00 44.72 221 GLN A N 1
ATOM 1736 C CA . GLN A 1 221 ? -14.786 -14.349 10.083 1.00 44.72 221 GLN A CA 1
ATOM 1737 C C . GLN A 1 221 ? -15.090 -15.798 10.481 1.00 44.72 221 GLN A C 1
ATOM 1739 O O . GLN A 1 221 ? -16.263 -16.173 10.518 1.00 44.72 221 GLN A O 1
ATOM 1744 N N . PRO A 1 222 ? -14.100 -16.619 10.858 1.00 42.62 222 PRO A N 1
ATOM 1745 C CA . PRO A 1 222 ? -14.343 -17.977 11.348 1.00 42.62 222 PRO A CA 1
ATOM 1746 C C . PRO A 1 222 ? -14.817 -17.965 12.815 1.00 42.62 222 PRO A C 1
ATOM 1748 O O . PRO A 1 222 ? -14.499 -18.850 13.596 1.00 42.62 222 PRO A O 1
ATOM 1751 N N . LEU A 1 223 ? -15.615 -16.959 13.193 1.00 46.81 223 LEU A N 1
ATOM 1752 C CA . LEU A 1 223 ? -16.306 -16.877 14.485 1.00 46.81 223 LEU A CA 1
ATOM 1753 C C . LEU A 1 223 ? -17.571 -17.751 14.532 1.00 46.81 223 LEU A C 1
ATOM 1755 O O . LEU A 1 223 ? -18.305 -17.724 15.516 1.00 46.81 223 LEU A O 1
ATOM 1759 N N . ILE A 1 224 ? -17.892 -18.476 13.457 1.00 45.81 224 ILE A N 1
ATOM 1760 C CA . ILE A 1 224 ? -19.200 -19.115 13.301 1.00 45.81 224 ILE A CA 1
ATOM 1761 C C . ILE A 1 224 ? -19.016 -20.561 12.850 1.00 45.81 224 ILE A C 1
ATOM 1763 O O . ILE A 1 224 ? -19.325 -20.950 11.727 1.00 45.81 224 ILE A O 1
ATOM 1767 N N . GLY A 1 225 ? -18.550 -21.393 13.777 1.00 45.16 225 GLY A N 1
ATOM 1768 C CA . GLY A 1 225 ? -18.860 -22.814 13.733 1.00 45.16 225 GLY A CA 1
ATOM 1769 C C . GLY A 1 225 ? -20.344 -23.008 14.037 1.00 45.16 225 GLY A C 1
ATOM 1770 O O . GLY A 1 225 ? -20.704 -23.118 15.200 1.00 45.16 225 GLY A O 1
ATOM 1771 N N . GLY A 1 226 ? -21.197 -22.991 13.007 1.00 50.19 226 GLY A N 1
ATOM 1772 C CA . GLY A 1 226 ? -22.559 -23.558 12.948 1.00 50.19 226 GLY A CA 1
ATOM 1773 C C . GLY A 1 226 ? -23.639 -23.120 13.957 1.00 50.19 226 GLY A C 1
ATOM 1774 O O . GLY A 1 226 ? -24.813 -23.366 13.697 1.00 50.19 226 GLY A O 1
ATOM 1775 N N . ASN A 1 227 ? -23.304 -22.485 15.083 1.00 60.19 227 ASN A N 1
ATOM 1776 C CA . ASN A 1 227 ? -24.218 -22.263 16.200 1.00 60.19 227 ASN A CA 1
ATOM 1777 C C . ASN A 1 227 ? -24.121 -20.816 16.715 1.00 60.19 227 ASN A C 1
ATOM 1779 O O . ASN A 1 227 ? -23.142 -20.422 17.351 1.00 60.19 227 ASN A O 1
ATOM 1783 N N . ALA A 1 228 ? -25.148 -20.009 16.435 1.00 64.06 228 ALA A N 1
ATOM 1784 C CA . ALA A 1 228 ? -25.176 -18.575 16.745 1.00 64.06 228 ALA A CA 1
ATOM 1785 C C . ALA A 1 228 ? -25.039 -18.271 18.250 1.00 64.06 228 ALA A C 1
ATOM 1787 O O . ALA A 1 228 ? -24.540 -17.214 18.634 1.00 64.06 228 ALA A O 1
ATOM 1788 N N . GLU A 1 229 ? -25.458 -19.200 19.108 1.00 67.94 229 GLU A N 1
ATOM 1789 C CA . GLU A 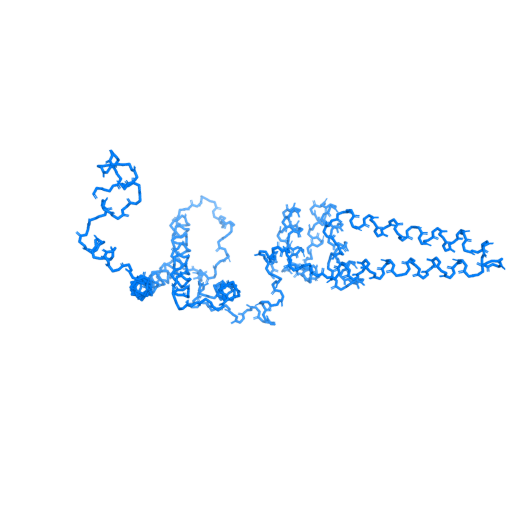1 229 ? -25.370 -19.070 20.563 1.00 67.94 229 GLU A CA 1
ATOM 1790 C C . GLU A 1 229 ? -23.931 -19.233 21.077 1.00 67.94 229 GLU A C 1
ATOM 1792 O O . GLU A 1 229 ? -23.494 -18.477 21.945 1.00 67.94 229 GLU A O 1
ATOM 1797 N N . LEU A 1 230 ? -23.155 -20.135 20.465 1.00 67.56 230 LEU A N 1
ATOM 1798 C CA . LEU A 1 230 ? -21.733 -20.310 20.766 1.00 67.56 230 LEU A CA 1
ATOM 1799 C C . LEU A 1 230 ? -20.933 -19.056 20.380 1.00 67.56 230 LEU A C 1
ATOM 1801 O O . LEU A 1 230 ? -20.128 -18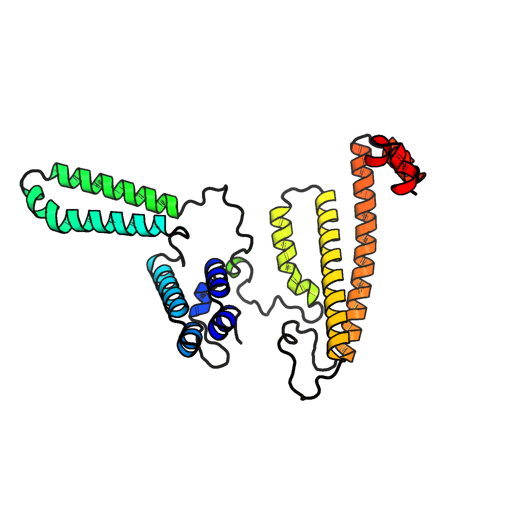.572 21.174 1.00 67.56 230 LEU A O 1
ATOM 1805 N N . GLY A 1 231 ? -21.219 -18.480 19.206 1.00 67.75 231 GLY A N 1
ATOM 1806 C CA . GLY A 1 231 ? -20.585 -17.239 18.749 1.00 67.75 231 GLY A CA 1
ATOM 1807 C C . GLY A 1 231 ? -20.893 -16.037 19.653 1.00 67.75 231 GLY A C 1
ATOM 1808 O O . GLY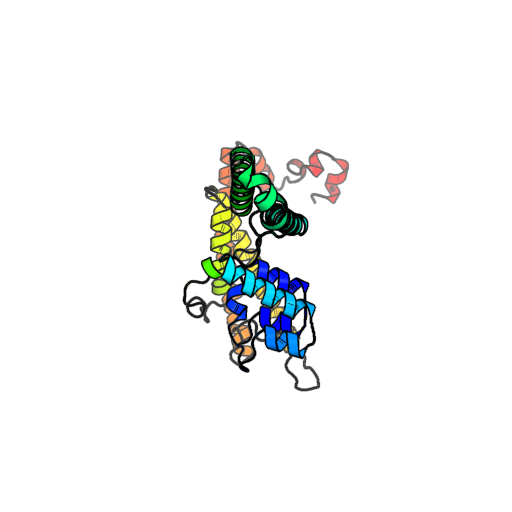 A 1 231 ? -20.012 -15.221 19.923 1.00 67.75 231 GLY A O 1
ATOM 1809 N N . ARG A 1 232 ? -22.116 -15.949 20.200 1.00 73.38 232 ARG A N 1
ATOM 1810 C CA . ARG A 1 232 ? -22.476 -14.921 21.197 1.00 73.38 232 ARG A CA 1
ATOM 1811 C C . ARG A 1 232 ? -21.676 -15.073 22.490 1.00 73.38 232 ARG A C 1
ATOM 1813 O O . ARG A 1 232 ? -21.105 -14.091 22.955 1.00 73.38 232 ARG A O 1
ATOM 1820 N N . GLN A 1 233 ? -21.574 -16.289 23.028 1.00 78.19 233 GLN A N 1
ATOM 1821 C CA . GLN A 1 233 ? -20.798 -16.549 24.247 1.00 78.19 233 GLN A CA 1
ATOM 1822 C C . GLN A 1 233 ? -19.302 -16.259 24.060 1.00 78.19 233 GLN A C 1
ATOM 1824 O O . GLN A 1 233 ? -18.657 -15.715 24.955 1.00 78.19 233 GLN A O 1
ATOM 1829 N N . GLN A 1 234 ? -18.740 -16.598 22.897 1.00 74.94 234 GLN A N 1
ATOM 1830 C CA . GLN A 1 234 ? -17.347 -16.286 22.568 1.00 74.94 234 GLN A CA 1
ATOM 1831 C C . GLN A 1 234 ? -17.104 -14.773 22.499 1.00 74.94 234 GLN A C 1
ATOM 1833 O O . GLN A 1 234 ? -16.139 -14.283 23.086 1.00 74.94 234 GLN A O 1
ATOM 1838 N N . LEU A 1 235 ? -18.004 -14.017 21.861 1.00 76.44 235 LEU A N 1
ATOM 1839 C CA . LEU A 1 235 ? -17.911 -12.555 21.808 1.00 76.44 235 LEU A CA 1
ATOM 1840 C C . LEU A 1 235 ? -18.037 -11.903 23.186 1.00 76.44 235 LEU A C 1
ATOM 1842 O O . LEU A 1 235 ? -17.333 -10.935 23.458 1.00 76.44 235 LEU A O 1
ATOM 1846 N N . GLU A 1 236 ? -18.900 -12.418 24.062 1.00 83.00 236 GLU A N 1
ATOM 1847 C CA . GLU A 1 236 ? -19.025 -11.913 25.433 1.00 83.00 236 GLU A CA 1
ATOM 1848 C C . GLU A 1 236 ? -17.746 -12.138 26.245 1.00 83.00 236 GLU A C 1
ATOM 1850 O O . GLU A 1 236 ? -17.277 -11.216 26.915 1.00 83.00 236 GLU A O 1
ATOM 1855 N N . ARG A 1 237 ? -17.127 -13.323 26.134 1.00 82.50 237 ARG A N 1
ATOM 1856 C CA . ARG A 1 237 ? -15.830 -13.595 26.774 1.00 82.50 237 ARG A CA 1
ATOM 1857 C C . ARG A 1 237 ? -14.737 -12.671 26.242 1.00 82.50 237 ARG A C 1
ATOM 1859 O O . ARG A 1 237 ? -14.026 -12.070 27.041 1.00 82.50 237 ARG A O 1
ATOM 1866 N N . ALA A 1 238 ? -14.648 -12.504 24.922 1.00 78.88 238 ALA A N 1
ATOM 1867 C CA . ALA A 1 238 ? -13.677 -11.608 24.296 1.00 78.88 238 ALA A CA 1
ATOM 1868 C C . ALA A 1 238 ? -13.894 -10.134 24.690 1.00 78.88 2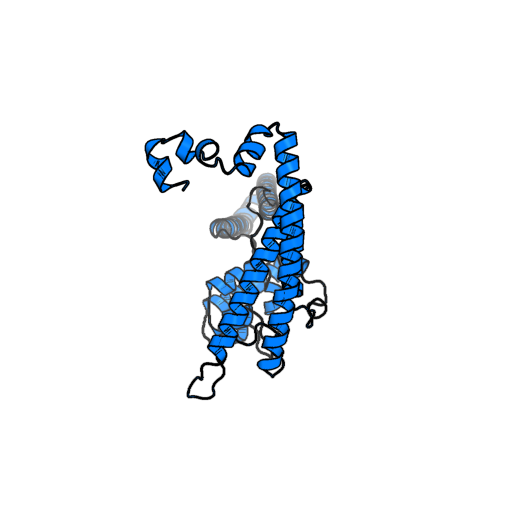38 ALA A C 1
ATOM 1870 O O . ALA A 1 238 ? -12.938 -9.387 24.878 1.00 78.88 238 ALA A O 1
ATOM 1871 N N . ALA A 1 239 ? -15.148 -9.702 24.851 1.00 85.94 239 ALA A N 1
ATOM 1872 C CA . ALA A 1 239 ? -15.462 -8.349 25.301 1.00 85.94 239 ALA A CA 1
ATOM 1873 C C . ALA A 1 239 ? -15.018 -8.104 26.752 1.00 85.94 239 ALA A C 1
ATOM 1875 O O . ALA A 1 239 ? -14.500 -7.030 27.058 1.00 85.94 239 ALA A O 1
ATOM 1876 N N . MET A 1 240 ? -15.200 -9.093 27.633 1.00 88.12 240 MET A N 1
ATOM 1877 C CA . MET A 1 240 ? -14.779 -9.010 29.034 1.00 88.12 240 MET A CA 1
ATOM 1878 C C . MET A 1 240 ? -13.256 -8.943 29.169 1.00 88.12 240 MET A C 1
ATOM 1880 O O . MET A 1 240 ? -12.745 -8.045 29.837 1.00 88.12 240 MET A O 1
ATOM 1884 N N . THR A 1 241 ? -12.525 -9.832 28.488 1.00 86.19 241 THR A N 1
ATOM 1885 C CA . THR A 1 241 ? -11.052 -9.833 28.523 1.00 86.19 241 THR A CA 1
ATOM 1886 C C . THR A 1 241 ? -10.477 -8.541 27.946 1.00 86.19 241 THR A C 1
ATOM 1888 O O . THR A 1 241 ? -9.534 -7.976 28.503 1.00 86.19 241 THR A O 1
ATOM 1891 N N . LEU A 1 242 ? -11.080 -8.019 26.873 1.00 85.81 242 LEU A N 1
ATOM 1892 C CA . LEU A 1 242 ? -10.705 -6.731 26.301 1.00 85.81 242 LEU A CA 1
ATOM 1893 C C . LEU A 1 242 ? -10.903 -5.584 27.298 1.00 85.81 242 LEU A C 1
ATOM 1895 O O . LEU A 1 242 ? -10.036 -4.724 27.423 1.00 85.81 242 LEU A O 1
ATOM 1899 N N . GLN A 1 243 ? -12.028 -5.567 28.014 1.00 89.25 243 GLN A N 1
ATOM 1900 C CA . GLN A 1 243 ? -12.343 -4.509 28.971 1.00 89.25 243 GLN A CA 1
ATOM 1901 C C . GLN A 1 243 ? -11.361 -4.483 30.152 1.00 89.25 243 GLN A C 1
ATOM 1903 O O . GLN A 1 243 ? -11.017 -3.407 30.643 1.00 89.25 243 GLN A O 1
ATOM 1908 N N . GLU A 1 244 ? -10.907 -5.647 30.615 1.00 90.06 244 GLU A N 1
ATOM 1909 C CA . GLU A 1 244 ? -9.876 -5.747 31.653 1.00 90.06 244 GLU A CA 1
ATOM 1910 C C . GLU A 1 244 ? -8.535 -5.187 31.167 1.00 90.06 244 GLU A C 1
ATOM 1912 O O . GLU A 1 244 ? -7.922 -4.375 31.865 1.00 90.06 244 GLU A O 1
ATOM 1917 N N . ARG A 1 245 ? -8.123 -5.544 29.942 1.00 87.38 245 ARG A N 1
ATOM 1918 C CA . ARG A 1 245 ? -6.898 -5.018 29.320 1.00 87.38 245 ARG A CA 1
ATOM 1919 C C . ARG A 1 245 ? -6.971 -3.504 29.101 1.00 87.38 245 ARG A C 1
ATOM 1921 O O . ARG A 1 245 ? -6.048 -2.809 29.506 1.00 87.38 245 ARG A O 1
ATOM 1928 N N . GLU A 1 246 ? -8.085 -2.988 28.572 1.00 88.25 246 GLU A N 1
ATOM 1929 C CA . GLU A 1 246 ? -8.316 -1.548 28.339 1.00 88.25 246 GLU A CA 1
ATOM 1930 C C . GLU A 1 246 ? -8.221 -0.739 29.644 1.00 88.25 246 GLU A C 1
ATOM 1932 O O . GLU A 1 246 ? -7.670 0.361 29.663 1.00 88.25 246 GLU A O 1
ATOM 1937 N N . ARG A 1 247 ? -8.735 -1.282 30.757 1.00 88.69 247 ARG A N 1
ATOM 1938 C CA . ARG A 1 247 ? -8.610 -0.647 32.079 1.00 88.69 247 ARG A CA 1
ATOM 1939 C C . ARG A 1 247 ? -7.161 -0.617 32.554 1.00 88.69 247 ARG A C 1
ATOM 1941 O O . ARG A 1 247 ? -6.683 0.448 32.938 1.00 88.69 247 ARG A O 1
ATOM 1948 N N . ALA A 1 248 ? -6.467 -1.754 32.499 1.00 88.81 248 ALA A N 1
ATOM 1949 C CA . ALA A 1 248 ? -5.078 -1.851 32.939 1.00 88.81 248 ALA A CA 1
ATOM 1950 C C . ALA A 1 248 ? -4.155 -0.917 32.135 1.00 88.81 248 ALA A C 1
ATOM 1952 O O . ALA A 1 248 ? -3.324 -0.216 32.718 1.00 88.81 248 ALA A O 1
ATOM 1953 N N . THR A 1 249 ? -4.337 -0.848 30.813 1.00 88.19 249 THR A N 1
ATOM 1954 C CA . THR A 1 249 ? -3.548 0.040 29.947 1.00 88.19 249 THR A CA 1
ATOM 1955 C C . THR A 1 249 ? -3.940 1.501 30.093 1.00 88.19 249 THR A C 1
ATOM 1957 O O . THR A 1 249 ? -3.077 2.373 30.062 1.00 88.19 249 THR A O 1
ATOM 1960 N N . GLY A 1 250 ? -5.222 1.794 30.318 1.00 88.62 250 GLY A N 1
ATOM 1961 C CA . GLY A 1 250 ? -5.680 3.149 30.613 1.00 88.62 250 GLY A CA 1
ATOM 1962 C C . GLY A 1 250 ? -5.045 3.714 31.888 1.00 88.62 250 GLY A C 1
ATOM 1963 O O . GLY A 1 250 ? -4.647 4.881 31.917 1.00 88.62 250 GLY A O 1
ATOM 1964 N N . GLU A 1 251 ? -4.889 2.887 32.927 1.00 89.94 251 GLU A N 1
ATOM 1965 C CA . GLU A 1 251 ? -4.208 3.275 34.166 1.00 89.94 251 GLU A CA 1
ATOM 1966 C C . GLU A 1 251 ? -2.706 3.515 33.968 1.00 89.94 251 GLU A C 1
ATOM 1968 O O . GLU A 1 251 ? -2.187 4.534 34.437 1.00 89.94 251 GLU A O 1
ATOM 1973 N N . SER A 1 252 ? -1.998 2.617 33.271 1.00 89.69 252 SER A N 1
ATOM 1974 C CA . SER A 1 252 ? -0.556 2.764 33.019 1.00 89.69 252 SER A CA 1
ATOM 1975 C C . SER A 1 252 ? -0.253 3.983 32.144 1.00 89.69 252 SER A C 1
ATOM 1977 O O . SER A 1 252 ? 0.626 4.782 32.469 1.00 89.69 252 SER A O 1
ATOM 1979 N N . LEU A 1 253 ? -1.046 4.193 31.093 1.00 90.56 253 LEU A N 1
ATOM 1980 C CA . LEU A 1 253 ? -0.989 5.361 30.220 1.00 90.56 253 LEU A CA 1
ATOM 1981 C C . LEU A 1 253 ? -1.285 6.659 30.976 1.00 90.56 253 LEU A C 1
ATOM 1983 O O . LEU A 1 253 ? -0.595 7.660 30.783 1.00 90.56 253 LEU A O 1
ATOM 1987 N N . GLY A 1 254 ? -2.290 6.651 31.855 1.00 87.56 254 GLY A N 1
ATOM 1988 C CA . GLY A 1 254 ? -2.596 7.782 32.728 1.00 87.56 254 GLY A CA 1
ATOM 1989 C C . GLY A 1 254 ? -1.388 8.180 33.577 1.00 87.56 254 GLY A C 1
ATOM 1990 O O . GLY A 1 254 ? -0.998 9.348 33.571 1.00 87.56 254 GLY A O 1
ATOM 1991 N N . ARG A 1 255 ? -0.741 7.206 34.231 1.00 89.62 255 ARG A N 1
ATOM 1992 C CA . ARG A 1 255 ? 0.482 7.437 35.023 1.00 89.62 255 ARG A CA 1
ATOM 1993 C C . ARG A 1 255 ? 1.624 7.980 34.164 1.00 89.62 255 ARG A C 1
ATOM 1995 O O . ARG A 1 255 ? 2.209 8.996 34.526 1.00 89.62 255 ARG A O 1
ATOM 2002 N N . ALA A 1 256 ? 1.879 7.381 33.001 1.00 89.31 256 ALA A N 1
ATOM 2003 C CA . ALA A 1 256 ? 2.937 7.821 32.092 1.00 89.31 256 ALA A CA 1
ATOM 2004 C C . ALA A 1 256 ? 2.707 9.253 31.561 1.00 89.31 256 ALA A C 1
ATOM 2006 O O . ALA A 1 256 ? 3.649 10.036 31.427 1.00 89.31 256 ALA A O 1
ATOM 2007 N N . ARG A 1 257 ? 1.451 9.642 31.289 1.00 89.19 257 ARG A N 1
ATOM 2008 C CA . ARG A 1 257 ? 1.102 11.022 30.899 1.00 89.19 257 ARG A CA 1
ATOM 2009 C C . ARG A 1 257 ? 1.374 12.013 32.021 1.00 89.19 257 ARG A C 1
ATOM 2011 O O . ARG A 1 257 ? 1.923 13.081 31.759 1.00 89.19 257 ARG A O 1
ATOM 2018 N N . VAL A 1 258 ? 1.002 11.663 33.251 1.00 89.50 258 VAL A N 1
ATOM 2019 C CA . VAL A 1 258 ? 1.267 12.486 34.439 1.00 89.50 258 VAL A CA 1
ATOM 2020 C C . VAL A 1 258 ? 2.771 12.653 34.642 1.00 89.50 258 VAL A C 1
ATOM 2022 O O . VAL A 1 258 ? 3.237 13.780 34.782 1.00 89.50 258 VAL A O 1
ATOM 2025 N N . GLU A 1 259 ? 3.543 11.569 34.571 1.00 89.50 259 GLU A N 1
ATOM 2026 C CA . GLU A 1 259 ? 5.002 11.598 34.711 1.00 89.50 259 GLU A CA 1
ATOM 2027 C C . GLU A 1 259 ? 5.668 12.473 33.641 1.00 89.50 259 GLU A C 1
ATOM 2029 O O . GLU A 1 259 ? 6.482 13.340 33.964 1.00 89.50 259 GLU A O 1
ATOM 2034 N N . LYS A 1 260 ? 5.250 12.346 32.374 1.00 88.25 260 LYS A N 1
ATOM 2035 C CA . LYS A 1 260 ? 5.742 13.209 31.290 1.00 88.25 260 LYS A CA 1
ATOM 2036 C C . LYS A 1 260 ? 5.416 14.684 31.534 1.00 88.25 260 LYS A C 1
ATOM 2038 O O . LYS A 1 260 ? 6.259 15.544 31.292 1.00 88.25 260 LYS A O 1
ATOM 2043 N N . LEU A 1 261 ? 4.212 14.996 32.016 1.00 86.94 261 LEU A N 1
ATOM 2044 C CA . LEU A 1 261 ? 3.818 16.371 32.341 1.00 86.94 261 LEU A CA 1
ATOM 2045 C C . LEU A 1 261 ? 4.615 16.936 33.524 1.00 86.94 261 LEU A C 1
ATOM 2047 O O . LEU A 1 261 ? 5.007 18.103 33.484 1.00 86.94 261 LEU A O 1
ATOM 2051 N N . LEU A 1 262 ? 4.898 16.122 34.543 1.00 89.12 262 LEU A N 1
ATOM 2052 C CA . LEU A 1 262 ? 5.763 16.505 35.661 1.00 89.12 262 LEU A CA 1
ATOM 2053 C C . LEU A 1 262 ? 7.200 16.765 35.193 1.00 89.12 262 LEU A C 1
ATOM 2055 O O . LEU A 1 262 ? 7.778 17.781 35.574 1.00 89.12 262 LEU A O 1
ATOM 2059 N N . GLY A 1 263 ? 7.740 15.923 34.305 1.00 87.38 263 GLY A N 1
ATOM 2060 C CA . GLY A 1 263 ? 9.057 16.125 33.690 1.00 87.38 263 GLY A CA 1
ATOM 2061 C C . GLY A 1 263 ? 9.163 17.418 32.870 1.00 87.38 263 GLY A C 1
ATOM 2062 O O . GLY A 1 263 ? 10.228 18.025 32.804 1.00 87.38 263 GLY A O 1
ATOM 2063 N N . LEU A 1 264 ? 8.049 17.892 32.303 1.00 89.06 264 LEU A N 1
ATOM 2064 C CA . LEU A 1 264 ? 7.950 19.177 31.597 1.00 89.06 264 LEU A CA 1
ATOM 2065 C C . LEU A 1 264 ? 7.669 20.374 32.530 1.00 89.06 264 LEU A C 1
ATOM 2067 O O . LEU A 1 264 ? 7.456 21.487 32.050 1.00 89.06 264 LEU A O 1
ATOM 2071 N N . GLY A 1 265 ? 7.619 20.168 33.851 1.00 88.25 265 GLY A N 1
ATOM 2072 C CA . GLY A 1 265 ? 7.338 21.220 34.834 1.00 88.25 265 GLY A CA 1
ATOM 2073 C C . GLY A 1 265 ? 5.870 21.663 34.894 1.00 88.25 265 GLY A C 1
ATOM 2074 O O . GLY A 1 265 ? 5.554 22.682 35.503 1.00 88.25 265 GLY A O 1
ATOM 2075 N N . CYS A 1 266 ? 4.942 20.907 34.300 1.00 86.19 266 CYS A N 1
ATOM 2076 C CA . CYS A 1 266 ? 3.511 21.228 34.243 1.00 86.19 266 CYS A CA 1
ATOM 2077 C C . CYS A 1 266 ? 2.731 20.766 35.494 1.00 86.19 266 CYS A C 1
ATOM 2079 O O . CYS A 1 266 ? 1.579 20.343 35.398 1.00 86.19 266 CYS A O 1
ATOM 2081 N N . GLY A 1 267 ? 3.332 20.858 36.684 1.00 85.81 267 GLY A N 1
ATOM 2082 C CA . GLY A 1 267 ? 2.697 20.432 37.940 1.00 85.81 267 GLY A CA 1
ATOM 2083 C C . GLY A 1 267 ? 1.434 21.231 38.281 1.00 85.81 267 GLY A C 1
ATOM 2084 O O . GLY A 1 267 ? 0.418 20.656 38.662 1.00 85.81 267 GLY A O 1
ATOM 2085 N N . GLU A 1 268 ? 1.447 22.549 38.061 1.00 84.12 268 GLU A N 1
ATOM 2086 C CA . GLU A 1 268 ? 0.283 23.414 38.311 1.00 84.12 268 GLU A CA 1
ATOM 2087 C C . GLU A 1 268 ? -0.926 22.998 37.456 1.00 84.12 268 GLU A C 1
ATOM 2089 O O . GLU A 1 268 ? -2.046 22.912 37.959 1.00 84.12 268 GLU A O 1
ATOM 2094 N N . TYR A 1 269 ? -0.689 22.638 36.189 1.00 84.00 269 TYR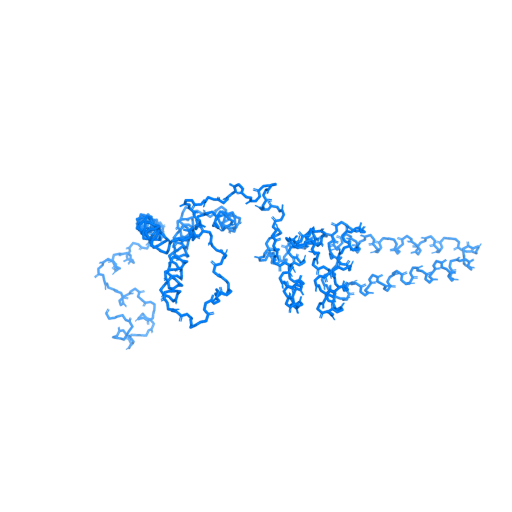 A N 1
ATOM 2095 C CA . TYR A 1 269 ? -1.720 22.128 35.283 1.00 84.00 269 TYR A CA 1
ATOM 2096 C C . TYR A 1 269 ? -2.404 20.876 35.847 1.00 84.00 269 TYR A C 1
ATOM 2098 O O . TYR A 1 269 ? -3.632 20.810 35.856 1.00 84.00 269 TYR A O 1
ATOM 2106 N N . LEU A 1 270 ? -1.630 19.917 36.364 1.00 85.50 270 LEU A N 1
ATOM 2107 C CA . LEU A 1 270 ? -2.167 18.692 36.964 1.00 85.50 270 LEU A CA 1
ATOM 2108 C C . LEU A 1 270 ? -3.043 19.003 38.180 1.00 85.50 270 LEU A C 1
ATOM 2110 O O . LEU A 1 270 ? -4.170 18.520 38.254 1.00 85.50 270 LEU A O 1
ATOM 2114 N N . THR A 1 271 ? -2.593 19.893 39.071 1.00 86.31 271 THR A N 1
ATOM 2115 C CA . THR A 1 271 ? -3.384 20.267 40.256 1.00 86.31 271 THR A CA 1
ATOM 2116 C C . THR A 1 271 ? -4.705 20.951 39.899 1.00 86.31 271 THR A C 1
ATOM 2118 O O . THR A 1 271 ? -5.710 20.750 40.580 1.00 86.31 271 THR A O 1
ATOM 2121 N N . LEU A 1 272 ? -4.731 21.752 38.827 1.00 84.81 272 LEU A N 1
ATOM 2122 C CA . LEU A 1 272 ? -5.951 22.399 38.341 1.00 84.81 272 LEU A CA 1
ATOM 2123 C C . LEU A 1 272 ? -6.921 21.383 37.725 1.00 84.81 272 LEU A C 1
ATOM 2125 O O . LEU A 1 272 ? -8.132 21.519 37.890 1.00 84.81 272 LEU A O 1
ATOM 2129 N N . VAL A 1 273 ? -6.401 20.363 37.037 1.00 84.38 273 VAL A N 1
ATOM 2130 C CA . VAL A 1 273 ? -7.207 19.260 36.495 1.00 84.38 273 VAL A CA 1
ATOM 2131 C C . VAL A 1 273 ? -7.790 18.403 37.622 1.00 84.38 273 VAL A C 1
ATOM 2133 O O . VAL A 1 273 ? -8.987 18.129 37.600 1.00 84.38 273 VAL A O 1
ATOM 2136 N N . GLU A 1 274 ? -6.999 18.047 38.637 1.00 85.12 274 GLU A N 1
ATOM 2137 C CA . GLU A 1 274 ? -7.457 17.271 39.804 1.00 85.12 274 GLU A CA 1
ATOM 2138 C C . GLU A 1 274 ? -8.527 18.004 40.624 1.00 85.12 274 GLU A C 1
ATOM 2140 O O . GLU A 1 274 ? -9.488 17.390 41.083 1.00 85.12 274 GLU A O 1
ATOM 2145 N N . LYS A 1 275 ? -8.406 19.330 40.767 1.00 87.06 275 LYS A N 1
ATOM 2146 C CA . LYS A 1 275 ? -9.412 20.174 41.437 1.00 87.06 275 LYS A CA 1
ATOM 2147 C C . LYS A 1 275 ? -10.681 20.397 40.605 1.00 87.06 275 LYS A C 1
ATOM 2149 O O . LYS A 1 275 ? -11.641 20.968 41.115 1.00 87.06 275 LYS A O 1
ATOM 2154 N N . GLY A 1 276 ? -10.700 19.972 39.339 1.00 81.06 276 GLY A N 1
ATOM 2155 C CA . GLY A 1 276 ? -11.822 20.193 38.422 1.00 81.06 276 GLY A CA 1
ATOM 2156 C C . GLY A 1 276 ? -11.936 21.632 37.902 1.00 81.06 276 GLY A C 1
ATOM 2157 O O . GLY A 1 276 ? -12.965 22.014 37.343 1.00 81.06 276 GLY A O 1
ATOM 2158 N N . ASP A 1 277 ? -10.881 22.443 38.024 1.00 81.75 277 ASP A N 1
ATOM 2159 C CA . ASP A 1 277 ? -10.840 23.847 37.597 1.00 81.75 277 ASP A CA 1
ATOM 2160 C C . ASP A 1 277 ? -10.581 23.992 36.081 1.00 81.75 277 ASP A C 1
ATOM 2162 O O . ASP A 1 277 ? -9.764 24.795 35.611 1.00 81.75 277 ASP A O 1
ATOM 2166 N N . PHE A 1 278 ? -11.338 23.254 35.261 1.00 77.69 278 PHE A N 1
ATOM 2167 C CA . PHE A 1 278 ? -11.165 23.187 33.801 1.00 77.69 278 PHE A CA 1
ATOM 2168 C C . PHE A 1 278 ? -11.278 24.551 33.101 1.00 77.69 278 PHE A C 1
ATOM 2170 O O . PHE A 1 278 ? -10.728 24.750 32.017 1.00 77.69 278 PHE A O 1
ATOM 2177 N N . LYS A 1 279 ? -11.942 25.534 33.724 1.00 76.56 279 LYS A N 1
ATOM 2178 C CA . LYS A 1 279 ? -12.063 26.914 33.212 1.00 76.56 279 LYS A CA 1
ATOM 2179 C C . LYS A 1 279 ? -10.723 27.653 33.157 1.00 76.56 279 LYS A C 1
ATOM 2181 O O . LYS A 1 279 ? -10.588 28.585 32.358 1.00 76.56 279 LYS A O 1
ATOM 2186 N N . GLN A 1 280 ? -9.771 27.279 34.013 1.00 72.38 280 GLN A N 1
ATOM 2187 C CA . GLN A 1 280 ? -8.426 27.861 34.065 1.00 72.38 280 GLN A CA 1
ATOM 2188 C C . GLN A 1 280 ? -7.472 27.170 33.080 1.00 72.38 280 GLN A C 1
ATOM 2190 O O . GLN A 1 280 ? -6.571 27.806 32.536 1.00 72.38 280 GLN A O 1
ATOM 2195 N N . VAL A 1 281 ? -7.738 25.896 32.794 1.00 76.06 281 VAL A N 1
ATOM 2196 C CA . VAL A 1 281 ? -6.912 25.027 31.950 1.00 76.06 281 VAL A CA 1
ATOM 2197 C C . VAL A 1 281 ? -7.312 25.084 30.469 1.00 76.06 281 VAL A C 1
ATOM 2199 O O . VAL A 1 281 ? -6.464 25.040 29.579 1.00 76.06 281 VAL A O 1
ATOM 2202 N N . CYS A 1 282 ? -8.608 25.208 30.173 1.00 77.19 282 CYS A N 1
ATOM 2203 C CA . CYS A 1 282 ? -9.135 25.149 28.814 1.00 77.19 282 CYS A CA 1
ATOM 2204 C C . CYS A 1 282 ? -8.667 26.339 27.956 1.00 77.19 282 CYS A C 1
ATOM 2206 O O . CYS A 1 282 ? -9.003 27.498 28.223 1.00 77.19 282 CYS A O 1
ATOM 2208 N N . VAL A 1 283 ? -7.965 26.036 26.858 1.00 78.50 283 VAL A N 1
ATOM 2209 C CA . VAL A 1 283 ? -7.443 27.019 25.890 1.00 78.50 283 VAL A CA 1
ATOM 2210 C C . VAL A 1 283 ? -8.557 27.925 25.351 1.00 78.50 283 VAL A C 1
ATOM 2212 O O . VAL A 1 283 ? -8.403 29.147 25.302 1.00 78.50 283 VAL A O 1
ATOM 2215 N N . VAL A 1 284 ? -9.724 27.351 25.040 1.00 77.25 284 VAL A N 1
ATOM 2216 C CA . VAL A 1 284 ? -10.897 28.086 24.534 1.00 77.25 284 VAL A CA 1
ATOM 2217 C C . VAL A 1 284 ? -11.450 29.046 25.593 1.00 77.25 284 VAL A C 1
ATOM 2219 O O . VAL A 1 284 ? -11.716 30.212 25.302 1.00 77.25 284 VAL A O 1
ATOM 2222 N N . CYS A 1 285 ? -11.565 28.595 26.844 1.00 77.12 285 CYS A N 1
ATOM 2223 C CA . CYS A 1 285 ? -12.042 29.405 27.969 1.00 77.12 285 CYS A CA 1
ATOM 2224 C C . CYS A 1 285 ? -11.045 30.492 28.401 1.00 77.12 285 CYS A C 1
ATOM 2226 O O . CYS A 1 285 ? -11.447 31.517 28.973 1.00 77.12 285 CYS A O 1
ATOM 2228 N N . ARG A 1 286 ? -9.750 30.284 28.143 1.00 73.81 286 ARG A N 1
ATOM 2229 C CA . ARG A 1 286 ? -8.685 31.267 28.364 1.00 73.81 286 ARG A CA 1
ATOM 2230 C C . ARG A 1 286 ? -8.696 32.347 27.281 1.00 73.81 286 ARG A C 1
ATOM 2232 O O . ARG A 1 286 ? -8.607 33.524 27.622 1.00 73.81 286 ARG A O 1
ATOM 2239 N N . ALA A 1 287 ? -8.911 31.964 26.020 1.00 78.44 287 ALA A N 1
ATOM 2240 C CA . ALA A 1 287 ? -8.986 32.882 24.882 1.00 78.44 287 ALA A CA 1
ATOM 2241 C C . ALA A 1 287 ? -10.306 33.674 24.817 1.00 78.44 287 ALA A C 1
ATOM 2243 O O . ALA A 1 287 ? -10.304 34.868 24.524 1.00 78.44 287 ALA A O 1
ATOM 2244 N N . ARG A 1 288 ? -11.452 33.043 25.109 1.00 82.00 288 ARG A N 1
ATOM 2245 C CA . ARG A 1 288 ? -12.779 33.679 25.052 1.00 82.00 288 ARG A CA 1
ATOM 2246 C C . ARG A 1 288 ? -13.558 33.476 26.348 1.00 82.00 288 ARG A C 1
ATOM 2248 O O . ARG A 1 288 ? -14.393 32.582 26.461 1.00 82.00 288 ARG A O 1
ATOM 2255 N N . ARG A 1 289 ? -13.356 34.384 27.313 1.00 77.50 289 ARG A N 1
ATOM 2256 C CA . ARG A 1 289 ? -14.011 34.343 28.640 1.00 77.50 289 ARG A CA 1
ATOM 2257 C C . ARG A 1 289 ? -15.544 34.252 28.576 1.00 77.50 289 ARG A C 1
ATOM 2259 O O . ARG A 1 289 ? -16.134 33.584 29.416 1.00 77.50 289 ARG A O 1
ATOM 2266 N N . LYS A 1 290 ? -16.177 34.855 27.560 1.00 79.38 290 LYS A N 1
ATOM 2267 C CA .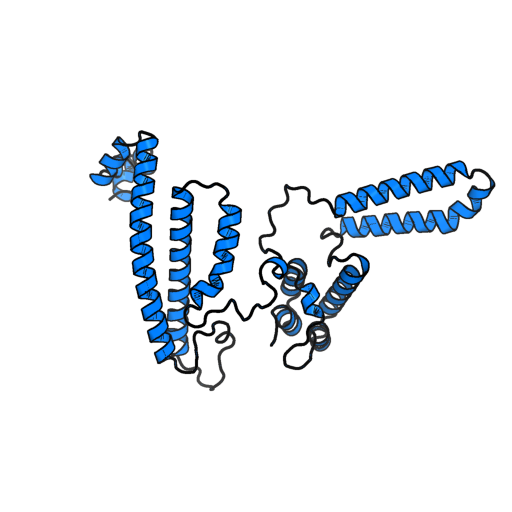 LYS A 1 290 ? -17.637 34.809 27.345 1.00 79.38 290 LYS A CA 1
ATOM 2268 C C . LYS A 1 290 ? -18.177 33.400 27.039 1.00 79.38 290 LYS A C 1
ATOM 2270 O O . LYS A 1 290 ? -19.353 33.162 27.261 1.00 79.38 290 LYS A O 1
ATOM 2275 N N . MET A 1 291 ? -17.342 32.466 26.568 1.00 71.44 291 MET A N 1
ATOM 2276 C CA . MET A 1 291 ? -17.759 31.088 26.247 1.00 71.44 291 MET A CA 1
ATOM 2277 C C . MET A 1 291 ? -17.604 30.105 27.417 1.00 71.44 291 MET A C 1
ATOM 2279 O O . MET A 1 291 ? -17.930 28.926 27.278 1.00 71.44 291 MET A O 1
ATOM 2283 N N . ARG A 1 292 ? -17.137 30.571 28.586 1.00 76.56 292 ARG A N 1
ATOM 2284 C CA . ARG A 1 292 ? -16.860 29.713 29.750 1.00 76.56 292 ARG A CA 1
ATOM 2285 C C . ARG A 1 292 ? -18.079 28.934 30.237 1.00 76.56 292 ARG A C 1
ATOM 2287 O O . ARG A 1 292 ? -17.935 27.770 30.574 1.00 76.56 292 ARG A O 1
ATOM 2294 N N . SER A 1 293 ? -19.259 29.550 30.236 1.00 74.75 293 SER A N 1
ATOM 2295 C CA . SER A 1 293 ? -20.521 28.926 30.665 1.00 74.75 293 SER A CA 1
ATOM 2296 C C . SER A 1 293 ? -21.053 27.860 29.700 1.00 74.75 293 SER A C 1
ATOM 2298 O O . SER A 1 293 ? -21.886 27.046 30.097 1.00 74.75 293 SER A O 1
ATOM 2300 N N . HIS A 1 294 ? -20.601 27.865 28.441 1.00 75.69 294 HIS A N 1
ATOM 2301 C CA . HIS A 1 294 ? -21.102 26.971 27.395 1.00 75.69 294 HIS A CA 1
ATOM 2302 C C . HIS A 1 294 ? -20.163 25.793 27.106 1.00 75.69 294 HIS A C 1
ATOM 2304 O O . HIS A 1 294 ? -20.651 24.727 26.748 1.00 75.69 294 HIS A O 1
ATOM 2310 N N . HIS A 1 295 ? -18.845 25.971 27.262 1.00 73.38 295 HIS A N 1
ATOM 2311 C CA . HIS A 1 295 ? -17.841 24.974 26.867 1.00 73.38 295 HIS A CA 1
ATOM 2312 C C . HIS A 1 295 ? -17.321 24.110 28.029 1.00 73.38 295 HIS A C 1
ATOM 2314 O O . HIS A 1 295 ? -17.154 22.907 27.872 1.00 73.38 295 HIS A O 1
ATOM 2320 N N . CYS A 1 296 ? -17.044 24.710 29.190 1.00 71.31 296 CYS A N 1
ATOM 2321 C CA . CYS A 1 296 ? -16.588 24.000 30.390 1.00 71.31 296 CYS A CA 1
ATOM 2322 C C . CYS A 1 296 ? -17.621 24.224 31.494 1.00 71.31 296 CYS A C 1
ATOM 2324 O O . CYS A 1 296 ? -17.495 25.171 32.280 1.00 71.31 296 CYS A O 1
ATOM 2326 N N . LYS A 1 297 ? -18.676 23.405 31.469 1.00 60.88 297 LYS A N 1
ATOM 2327 C CA . LYS A 1 297 ? -19.649 23.329 32.560 1.00 60.88 297 LYS A CA 1
ATOM 2328 C C . LYS A 1 297 ? -19.044 22.591 33.739 1.00 60.88 297 LYS A C 1
ATOM 2330 O O . LYS A 1 297 ? -18.451 21.522 33.491 1.00 60.88 297 LYS A O 1
#

Secondary structure (DSSP, 8-state):
---HHHHHHHHT-HHHHHHHHHTTTTGGGS---TTS--HHHHHHHTT-HHHHHHHHHHHHHHHHHSSS-S-S-HHHHHHHHHHHHHHHHIIIIIHHHHTTT-HHHHHHHHHHHHHHHHHHHHHHH---S-SPPPSS--GGGTS-S-TTTS--SSSHHHHTTHHHHHHHHHHH-S--HHHHHHHHHHHHHHHHHHHHHHHHHHHHHTS--TT-PPPTTTTSSS--SS-HHHHHHHHHHHHHHHHHHHHHHHHHHHHHHHHHHHHTT-HHHHHHHHTT-HHHH-HHHHH-GGGHHHH--

Radius of gyration: 29.61 Å; chains: 1; bounding box: 72×60×85 Å

InterPro domains:
  IPR002110 Ankyrin repeat [PF00023] (1-25)
  IPR002110 Ankyrin repeat [PS50088] (1-25)
  IPR036770 Ankyrin repeat-containing domain superfamily [G3DSA:1.25.40.20] (1-59)
  IPR036770 Ankyrin repeat-containing domain superfamily [SSF48403] (1-52)

Organism: Polarella glacialis (NCBI:txid89957)

pLDDT: mean 73.07, std 15.33, range [35.16, 90.56]

Sequence (297 aa):
GMTAIHWAALKGHEQVAEMLLDVGAVELLDVPDAAGDTPIVLAMRKKNRYLVMSFHKCQLFQFLFGRPHLSHNHFANLFVGFIAFNIGVFALVLAPGIAASHPGTVLWWSLLMSLSMMLWVQNCFADPGWLQPRTIYPQHHLLGDDPARAFDAEQPVESQMVHYDSLLQDMAGDGGDLAKLEQEQNKYNYQRQLIREARKRLEEGTGRTTDGAPIPGLELQPLIGGNAELGRQQLERAAMTLQERERATGESLGRARVEKLLGLGCGEYLTLVEKGDFKQVCVVCRARRKMRSHHCK